Protein AF-K0NAF5-F1 (afdb_monomer)

Secondary structure (DSSP, 8-state):
--SSEEE-GGG---SSHHHHHHHHHHHHHHHHHHHHTT---EE--TTS-TT-TT-EEETTEEHHHHHHTS-HHHHHHHHHHHHTEESSSS-TT-HHHHHHHHTEEEEESS-TTSB-HHHHHHHHTTPEEE---SSGGG-SSEEEEEEEEE-TTS-EEEEEEEEEEESSHHHHHHHHHHHHHHHHHHHHHHHHHHHHHHHH-TT-PPPHHHHHHHHHS---HHHHHHHHHHHHHHHHHHTT-SSHHHHHHHH---PPPPPTTSTT-

Sequence (265 aa):
MHEFLILNEESLPFKTKIDANNHLIHFFQVVKVAFQARVSPIRVSEQFDSHWYNILLSDNYFLREWIKNQDRDYSMRIKSLISSTDIPQIPIDDINCVDHFKLSEFCLASDNTVKTPSLGAAFMLDAVAVSFLSSDLWDLSGIALLWDTIDENGEIEKKKCVAKNAARVEHWKRHFEQLQEQRKESSRKGTLLWDKRNIEFSNLIFCNDCKKNFTNLSINRANYNQLWNNLKLLNDNISECNSDKKLKKLTQLNFTDESSRVKEK

Structure (mmCIF, N/CA/C/O backbone):
data_AF-K0NAF5-F1
#
_entry.id   AF-K0NAF5-F1
#
loop_
_atom_site.group_PDB
_atom_site.id
_atom_site.type_symbol
_atom_site.label_atom_id
_atom_site.label_alt_id
_atom_site.label_comp_id
_atom_site.label_asym_id
_atom_site.label_entity_id
_atom_site.label_seq_id
_atom_site.pdbx_PDB_ins_code
_atom_site.Cartn_x
_atom_site.Cartn_y
_atom_site.Cartn_z
_atom_site.occupancy
_atom_site.B_iso_or_equiv
_atom_site.auth_seq_id
_atom_site.auth_comp_id
_atom_site.auth_asym_id
_atom_site.auth_atom_id
_atom_site.pdbx_PDB_model_num
ATOM 1 N N . MET A 1 1 ? -7.435 -4.267 6.060 1.00 65.81 1 MET A N 1
ATOM 2 C CA . MET A 1 1 ? -6.771 -3.693 4.882 1.00 65.81 1 MET A CA 1
ATOM 3 C C . MET A 1 1 ? -7.177 -2.244 4.759 1.00 65.81 1 MET A C 1
ATOM 5 O O . MET A 1 1 ? -8.372 -1.962 4.780 1.00 65.81 1 MET A O 1
ATOM 9 N N . HIS A 1 2 ? -6.204 -1.335 4.710 1.00 78.06 2 HIS A N 1
ATOM 10 C CA . HIS A 1 2 ? -6.493 0.084 4.510 1.00 78.06 2 HIS A CA 1
ATOM 11 C C . HIS A 1 2 ? -7.026 0.367 3.098 1.00 78.06 2 HIS A C 1
ATOM 13 O O . HIS A 1 2 ? -6.719 -0.343 2.142 1.00 78.06 2 HIS A O 1
ATOM 19 N N . GLU A 1 3 ? -7.835 1.420 2.973 1.00 87.25 3 GLU A N 1
ATOM 20 C CA . GLU A 1 3 ? -8.501 1.822 1.724 1.00 87.25 3 GLU A CA 1
ATOM 21 C C . GLU A 1 3 ? -7.657 2.797 0.888 1.00 87.25 3 GLU A C 1
ATOM 23 O O . GLU A 1 3 ? -8.186 3.637 0.167 1.00 87.25 3 GLU A O 1
ATOM 28 N N . PHE A 1 4 ? -6.337 2.645 0.951 1.00 92.88 4 PHE A N 1
ATOM 29 C CA . PHE A 1 4 ? -5.360 3.326 0.108 1.00 92.88 4 PHE A CA 1
ATOM 30 C C . PHE A 1 4 ? -4.369 2.308 -0.464 1.00 92.88 4 PHE A C 1
ATOM 32 O O . PHE A 1 4 ? -4.279 1.167 -0.003 1.00 92.88 4 PHE A O 1
ATOM 39 N N . LEU A 1 5 ? -3.620 2.727 -1.478 1.00 95.69 5 LEU A N 1
ATOM 40 C CA . LEU A 1 5 ? -2.535 1.945 -2.063 1.00 95.69 5 LEU A CA 1
ATOM 41 C C . LEU A 1 5 ? -1.190 2.490 -1.600 1.00 95.69 5 LEU A C 1
ATOM 43 O O . LEU A 1 5 ? -1.072 3.679 -1.319 1.00 95.69 5 LEU A O 1
ATOM 47 N N . ILE A 1 6 ? -0.171 1.640 -1.591 1.00 96.69 6 ILE A N 1
ATOM 48 C CA . ILE A 1 6 ? 1.217 2.052 -1.383 1.00 96.69 6 ILE A CA 1
ATOM 49 C C . ILE A 1 6 ? 1.972 1.905 -2.703 1.00 96.69 6 ILE A C 1
ATOM 51 O O . ILE A 1 6 ? 1.936 0.835 -3.305 1.00 96.69 6 ILE A O 1
ATOM 55 N N . LEU A 1 7 ? 2.648 2.944 -3.188 1.00 96.31 7 LEU A N 1
ATOM 56 C CA . LEU A 1 7 ? 3.517 2.779 -4.354 1.00 96.31 7 LEU A CA 1
ATOM 57 C C . LEU A 1 7 ? 4.756 1.980 -3.956 1.00 96.31 7 LEU A C 1
ATOM 59 O O . LEU A 1 7 ? 5.449 2.374 -3.026 1.00 96.31 7 LEU A O 1
ATOM 63 N N . ASN A 1 8 ? 5.051 0.889 -4.664 1.00 97.06 8 ASN A N 1
ATOM 64 C CA . ASN A 1 8 ? 6.341 0.217 -4.550 1.00 97.06 8 ASN A CA 1
ATOM 65 C C . ASN A 1 8 ? 7.374 0.958 -5.406 1.00 97.06 8 ASN A C 1
ATOM 67 O O . ASN A 1 8 ? 7.539 0.661 -6.591 1.00 97.06 8 ASN A O 1
ATOM 71 N N . GLU A 1 9 ? 8.048 1.940 -4.819 1.00 94.50 9 GLU A N 1
ATOM 72 C CA . GLU A 1 9 ? 9.028 2.785 -5.514 1.00 94.50 9 GLU A CA 1
ATOM 73 C C . GLU A 1 9 ? 10.232 1.973 -6.003 1.00 94.50 9 GLU A C 1
ATOM 75 O O . GLU A 1 9 ? 10.770 2.233 -7.078 1.00 94.50 9 GLU A O 1
ATOM 80 N N . GLU A 1 10 ? 10.570 0.909 -5.273 1.00 95.19 10 GLU A N 1
ATOM 81 C CA . GLU A 1 10 ? 11.671 -0.006 -5.584 1.00 95.19 10 GLU A CA 1
ATOM 82 C C . GLU A 1 10 ? 11.387 -0.902 -6.799 1.00 95.19 10 GLU A C 1
ATOM 84 O O . GLU A 1 10 ? 12.274 -1.598 -7.290 1.00 95.19 10 GLU A O 1
ATOM 89 N N . SER A 1 11 ? 10.163 -0.857 -7.339 1.00 96.75 11 SER A N 1
ATOM 90 C CA . SER A 1 11 ? 9.835 -1.505 -8.610 1.00 96.75 11 SER A CA 1
ATOM 91 C C . SER A 1 11 ? 10.270 -0.719 -9.848 1.00 96.75 11 SER A C 1
ATOM 93 O O . SER A 1 11 ? 9.955 -1.114 -10.969 1.00 96.75 11 SER A O 1
ATOM 95 N N . LEU A 1 12 ? 11.019 0.366 -9.685 1.00 95.31 12 LEU A N 1
ATOM 96 C CA . LEU A 1 12 ? 11.693 1.091 -10.760 1.00 95.31 12 LEU A CA 1
ATOM 97 C C . LEU A 1 12 ? 13.214 1.088 -10.545 1.00 95.31 12 LEU A C 1
ATOM 99 O O . LEU A 1 12 ? 13.672 0.938 -9.415 1.00 95.31 12 LEU A O 1
ATOM 103 N N . PRO A 1 13 ? 14.011 1.297 -11.608 1.00 96.12 13 PRO A N 1
ATOM 104 C CA . PRO A 1 13 ? 13.610 1.547 -12.998 1.00 96.12 13 PRO A CA 1
ATOM 105 C C . PRO A 1 13 ? 13.385 0.266 -13.827 1.00 96.12 13 PRO A C 1
ATOM 107 O O . PRO A 1 13 ? 13.791 -0.833 -13.462 1.00 96.12 13 PRO A O 1
ATOM 110 N N . PHE A 1 14 ? 12.762 0.422 -14.997 1.00 97.31 14 PHE A N 1
ATOM 111 C CA . PHE A 1 14 ? 12.775 -0.550 -16.092 1.00 97.31 14 PHE A CA 1
ATOM 112 C C . PHE A 1 14 ? 14.166 -0.646 -16.730 1.00 97.31 14 PHE A C 1
ATOM 114 O O . PHE A 1 14 ? 14.902 0.339 -16.817 1.00 97.31 14 PHE A O 1
ATOM 121 N N . LYS A 1 15 ? 14.489 -1.829 -17.269 1.00 96.00 15 LYS A N 1
ATOM 122 C CA . LYS A 1 15 ? 15.758 -2.076 -17.975 1.00 96.00 15 LYS A 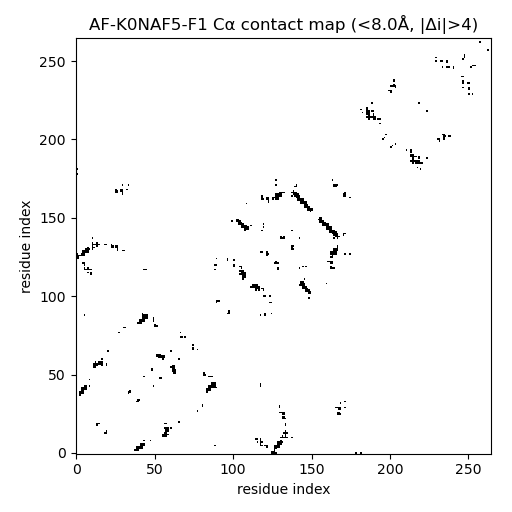CA 1
ATOM 123 C C . LYS A 1 15 ? 15.909 -1.202 -19.218 1.00 96.00 15 LYS A C 1
ATOM 125 O O . LYS A 1 15 ? 16.994 -0.693 -19.481 1.00 96.00 15 LYS A O 1
ATOM 130 N N . THR A 1 16 ? 14.832 -1.027 -19.984 1.00 96.75 16 THR A N 1
ATOM 131 C CA . THR A 1 16 ? 14.851 -0.244 -21.223 1.00 96.75 16 THR A CA 1
ATOM 132 C C . THR A 1 16 ? 13.623 0.650 -21.363 1.00 96.75 16 THR A C 1
ATOM 134 O O . THR A 1 16 ? 12.567 0.410 -20.774 1.00 96.75 16 THR A O 1
ATOM 137 N N . LYS A 1 17 ? 13.735 1.664 -22.228 1.00 96.50 17 LYS A N 1
ATOM 138 C CA . LYS A 1 17 ? 12.609 2.518 -22.631 1.00 96.50 17 LYS A CA 1
ATOM 139 C C . LYS A 1 17 ? 11.484 1.723 -23.301 1.00 96.50 17 LYS A C 1
ATOM 141 O O . LYS A 1 17 ? 10.316 2.082 -23.168 1.00 96.50 17 LYS A O 1
ATOM 146 N N . ILE A 1 18 ? 11.827 0.663 -24.036 1.00 96.19 18 ILE A N 1
ATOM 147 C CA . ILE A 1 18 ? 10.851 -0.211 -24.698 1.00 96.19 18 ILE A CA 1
ATOM 148 C C . ILE A 1 18 ? 10.034 -0.956 -23.639 1.00 96.19 18 ILE A C 1
ATOM 150 O O . ILE A 1 18 ? 8.806 -0.926 -23.698 1.00 96.19 18 ILE A O 1
ATOM 154 N N . ASP A 1 19 ? 10.697 -1.521 -22.628 1.00 96.12 19 ASP A N 1
ATOM 155 C CA . ASP A 1 19 ? 10.024 -2.207 -21.519 1.00 96.12 19 ASP A CA 1
ATOM 156 C C . ASP A 1 19 ? 9.110 -1.247 -20.752 1.00 96.12 19 ASP A C 1
ATOM 158 O O . ASP A 1 19 ? 7.944 -1.560 -20.514 1.00 96.12 19 ASP A O 1
ATOM 162 N N . ALA A 1 20 ? 9.594 -0.037 -20.449 1.00 96.44 20 ALA A N 1
ATOM 163 C CA . ALA A 1 20 ? 8.785 0.994 -19.804 1.00 96.44 20 ALA A CA 1
ATOM 164 C C . ALA A 1 20 ? 7.503 1.297 -20.602 1.00 96.44 20 ALA A C 1
ATOM 166 O O . ALA A 1 20 ? 6.406 1.294 -20.041 1.00 96.44 20 ALA A O 1
ATOM 167 N N . ASN A 1 21 ? 7.620 1.502 -21.920 1.00 95.19 21 ASN A N 1
ATOM 168 C CA . ASN A 1 21 ? 6.471 1.757 -22.793 1.00 95.19 21 ASN A CA 1
ATOM 169 C C . ASN A 1 21 ? 5.463 0.602 -22.802 1.00 95.19 21 ASN A C 1
ATOM 171 O O . ASN A 1 21 ? 4.258 0.852 -22.776 1.00 95.19 21 ASN A O 1
ATOM 175 N N . ASN A 1 22 ? 5.948 -0.640 -22.822 1.00 95.00 22 ASN A N 1
ATOM 176 C CA . ASN A 1 22 ? 5.102 -1.829 -22.887 1.00 95.00 22 ASN A CA 1
ATOM 177 C C . ASN A 1 22 ? 4.377 -2.112 -21.566 1.00 95.00 22 ASN A C 1
ATOM 179 O O . ASN A 1 22 ? 3.271 -2.650 -21.578 1.00 95.00 22 ASN A O 1
ATOM 183 N N . HIS A 1 23 ? 4.975 -1.748 -20.428 1.00 96.25 23 HIS A N 1
ATOM 184 C CA . HIS A 1 23 ? 4.513 -2.215 -19.122 1.00 96.25 23 HIS A CA 1
ATOM 185 C C . HIS A 1 23 ? 3.873 -1.144 -18.231 1.00 96.25 23 HIS A C 1
ATOM 187 O O . HIS A 1 23 ? 3.056 -1.492 -17.375 1.00 96.25 23 HIS A O 1
ATOM 193 N N . LEU A 1 24 ? 4.141 0.151 -18.445 1.00 94.75 24 LEU A N 1
ATOM 194 C CA . LEU A 1 24 ? 3.520 1.236 -17.663 1.00 94.75 24 LEU A CA 1
ATOM 195 C C . LEU A 1 24 ? 1.992 1.228 -17.710 1.00 94.75 24 LEU A C 1
ATOM 197 O O . LEU A 1 24 ? 1.329 1.593 -16.738 1.00 94.75 24 LEU A O 1
ATOM 201 N N . ILE A 1 25 ? 1.419 0.783 -18.828 1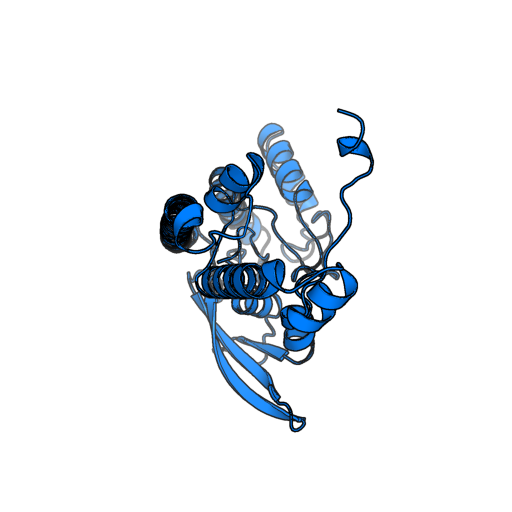.00 93.44 25 ILE A N 1
ATOM 202 C CA . ILE A 1 25 ? -0.030 0.674 -18.995 1.00 93.44 25 ILE A CA 1
ATOM 203 C C . ILE A 1 25 ? -0.670 -0.218 -17.922 1.00 93.44 25 ILE A C 1
ATOM 205 O O . ILE A 1 25 ? -1.755 0.099 -17.438 1.00 93.44 25 ILE A O 1
ATOM 209 N N . HIS A 1 26 ? 0.009 -1.287 -17.494 1.00 96.12 26 HIS A N 1
ATOM 210 C CA . HIS A 1 26 ? -0.511 -2.205 -16.480 1.00 96.12 26 HIS A CA 1
ATOM 211 C C . HIS A 1 26 ? -0.610 -1.541 -15.110 1.00 96.12 26 HIS A C 1
ATOM 213 O O . HIS A 1 26 ? -1.632 -1.678 -14.437 1.00 96.12 26 HIS A O 1
ATOM 219 N N . PHE A 1 27 ? 0.398 -0.747 -14.744 1.00 96.31 27 PHE A N 1
ATOM 220 C CA . PHE A 1 27 ? 0.389 0.027 -13.509 1.00 96.31 27 PHE A CA 1
ATOM 221 C C . PHE A 1 27 ? -0.836 0.956 -13.447 1.00 96.31 27 PHE A C 1
ATOM 223 O O . PHE A 1 27 ? -1.645 0.888 -12.519 1.00 96.31 27 PHE A O 1
ATOM 230 N N . PHE A 1 28 ? -1.042 1.775 -14.485 1.00 94.75 28 PHE A N 1
ATOM 231 C CA . PHE A 1 28 ? -2.173 2.707 -14.517 1.00 94.75 28 PHE A CA 1
ATOM 232 C C . PHE A 1 28 ? -3.530 2.001 -14.610 1.00 94.75 28 PHE A C 1
ATOM 234 O O . PHE A 1 28 ? -4.522 2.514 -14.090 1.00 94.75 28 PHE A O 1
ATOM 241 N N . GLN A 1 29 ? -3.598 0.816 -15.223 1.00 95.31 29 GLN A N 1
ATOM 242 C CA . GLN A 1 29 ? -4.805 -0.013 -15.209 1.00 95.31 29 GLN A CA 1
ATOM 243 C C . GLN A 1 29 ? -5.149 -0.497 -13.796 1.00 95.31 29 GLN A C 1
ATOM 245 O O . GLN A 1 29 ? -6.312 -0.397 -13.404 1.00 95.31 29 GLN A O 1
ATOM 250 N N . VAL A 1 30 ? -4.167 -0.968 -13.019 1.00 97.25 30 VAL A N 1
ATOM 251 C CA . VAL A 1 30 ? -4.371 -1.373 -11.616 1.00 97.25 30 VAL A CA 1
ATOM 252 C C . VAL A 1 30 ? -4.901 -0.206 -10.792 1.00 97.25 30 VAL A C 1
ATOM 254 O O . VAL A 1 30 ? -5.968 -0.318 -10.186 1.00 97.25 30 VAL A O 1
ATOM 257 N N . VAL A 1 31 ? -4.209 0.933 -10.840 1.00 95.19 31 VAL A N 1
ATOM 258 C CA . VAL A 1 31 ? -4.596 2.150 -10.113 1.00 95.19 31 VAL A CA 1
ATOM 259 C C . VAL A 1 31 ? -6.009 2.591 -10.487 1.00 95.19 31 VAL A C 1
ATOM 261 O O . VAL A 1 31 ? -6.835 2.851 -9.614 1.00 95.19 31 VAL A O 1
ATOM 264 N N . LYS A 1 32 ? -6.323 2.626 -11.787 1.00 93.69 32 LYS A N 1
ATOM 265 C CA . LYS A 1 32 ? -7.652 3.004 -12.276 1.00 93.69 32 LYS A CA 1
ATOM 266 C C . LYS A 1 32 ? -8.745 2.116 -11.681 1.00 93.69 32 LYS A C 1
ATOM 268 O O . LYS A 1 32 ? -9.765 2.636 -11.234 1.00 93.69 32 LYS A O 1
ATOM 273 N N . VAL A 1 33 ? -8.555 0.795 -11.690 1.00 95.12 33 VAL A N 1
ATOM 274 C CA . VAL A 1 33 ? -9.554 -0.149 -11.162 1.00 95.12 33 VAL A CA 1
ATOM 275 C C . VAL A 1 33 ? -9.680 -0.020 -9.640 1.00 95.12 33 VAL A C 1
ATOM 277 O O . VAL A 1 33 ? -10.796 -0.065 -9.124 1.00 95.12 33 VAL A O 1
ATOM 280 N N . ALA A 1 34 ? -8.579 0.202 -8.921 1.00 94.56 34 ALA A N 1
ATOM 281 C CA . ALA A 1 34 ? -8.610 0.444 -7.479 1.00 94.56 34 ALA A CA 1
ATOM 282 C C . ALA A 1 34 ? -9.379 1.725 -7.116 1.00 94.56 34 ALA A C 1
ATOM 284 O O . ALA A 1 34 ? -10.243 1.716 -6.239 1.00 94.56 34 ALA A O 1
ATOM 285 N N . PHE A 1 35 ? -9.166 2.805 -7.865 1.00 92.12 35 PHE A N 1
ATOM 286 C CA . PHE A 1 35 ? -9.862 4.072 -7.644 1.00 92.12 35 PHE A CA 1
ATOM 287 C C . PHE A 1 35 ? -11.356 3.973 -7.957 1.00 92.12 35 PHE A C 1
ATOM 289 O O . PHE A 1 35 ? -12.186 4.475 -7.200 1.00 92.12 35 PHE A O 1
ATOM 296 N N . GLN A 1 36 ? -11.726 3.264 -9.028 1.00 91.75 36 GLN A N 1
ATOM 297 C CA . GLN A 1 36 ? -13.130 2.943 -9.322 1.00 91.75 36 GLN A CA 1
ATOM 298 C C . GLN A 1 36 ? -13.790 2.148 -8.185 1.00 91.75 36 GLN A C 1
ATOM 300 O O . GLN A 1 36 ? -14.986 2.291 -7.936 1.00 91.75 36 GLN A O 1
ATOM 305 N N . ALA A 1 37 ? -13.000 1.356 -7.461 1.00 90.12 37 ALA A N 1
ATOM 306 C CA . ALA A 1 37 ? -13.407 0.611 -6.278 1.00 90.12 37 ALA A CA 1
ATOM 307 C C . ALA A 1 37 ? -13.349 1.421 -4.960 1.00 90.12 37 ALA A C 1
ATOM 309 O O . ALA A 1 37 ? -13.562 0.856 -3.878 1.00 90.12 37 ALA A O 1
ATOM 310 N N . ARG A 1 38 ? -13.114 2.740 -5.052 1.00 90.19 38 ARG A N 1
ATOM 311 C CA . ARG A 1 38 ? -12.959 3.678 -3.927 1.00 90.19 38 ARG A CA 1
ATOM 312 C C . ARG A 1 38 ? -11.809 3.302 -2.992 1.00 90.19 38 ARG A C 1
ATOM 314 O O . ARG A 1 38 ? -11.963 3.355 -1.778 1.00 90.19 38 ARG A O 1
ATOM 321 N N . VAL A 1 39 ? -10.694 2.856 -3.562 1.00 91.56 39 VAL A N 1
ATOM 322 C CA . VAL A 1 39 ? -9.435 2.644 -2.842 1.00 91.56 39 VAL A CA 1
ATOM 323 C C . VAL A 1 39 ? -8.442 3.668 -3.361 1.00 91.56 39 VAL A C 1
ATOM 325 O O . VAL A 1 39 ? -7.959 3.567 -4.485 1.00 91.56 39 VAL A O 1
ATOM 328 N N . SER A 1 40 ? -8.233 4.701 -2.559 1.00 89.50 40 SER A N 1
ATOM 329 C CA . SER A 1 40 ? -7.476 5.911 -2.871 1.00 89.50 40 SER A CA 1
ATOM 330 C C . SER A 1 40 ? -7.178 6.629 -1.554 1.00 89.50 40 SER A C 1
ATOM 332 O O . SER A 1 40 ? -8.023 6.568 -0.658 1.00 89.50 40 SER A O 1
ATOM 334 N N . PRO A 1 41 ? -6.074 7.374 -1.428 1.00 92.25 41 PRO A N 1
ATOM 335 C CA . PRO A 1 41 ? -5.098 7.735 -2.465 1.00 92.25 41 PRO A CA 1
ATOM 336 C C . PRO A 1 41 ? -4.044 6.646 -2.731 1.00 92.25 41 PRO A C 1
ATOM 338 O O . PRO A 1 41 ? -4.112 5.550 -2.171 1.00 92.25 41 PRO A O 1
ATOM 341 N N . ILE A 1 42 ? -3.077 6.935 -3.608 1.00 93.88 42 ILE A N 1
ATOM 342 C CA . ILE A 1 42 ? -1.784 6.228 -3.614 1.00 93.88 42 ILE A CA 1
ATOM 343 C C . IL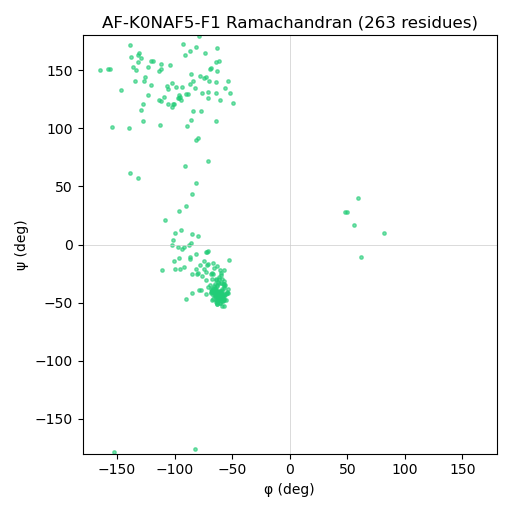E A 1 42 ? -0.863 6.980 -2.663 1.00 93.88 42 ILE A C 1
ATOM 345 O O . ILE A 1 42 ? -0.740 8.194 -2.787 1.00 93.88 42 ILE A O 1
ATOM 349 N N . ARG A 1 43 ? -0.210 6.287 -1.735 1.00 94.31 43 ARG A N 1
ATOM 350 C CA . ARG A 1 43 ? 0.763 6.895 -0.828 1.00 94.31 43 ARG A CA 1
ATOM 351 C C . ARG A 1 43 ? 2.191 6.592 -1.270 1.00 94.31 43 ARG A C 1
ATOM 353 O O . ARG A 1 43 ? 2.480 5.464 -1.676 1.00 94.31 43 ARG A O 1
ATOM 360 N N . VAL A 1 44 ? 3.062 7.591 -1.171 1.00 93.75 44 VAL A N 1
ATOM 361 C CA . VAL A 1 44 ? 4.488 7.523 -1.540 1.00 93.75 44 VAL A CA 1
ATOM 362 C C . VAL A 1 44 ? 5.363 8.034 -0.396 1.00 93.75 44 VAL A C 1
ATOM 364 O O . VAL A 1 44 ? 4.885 8.719 0.512 1.00 93.75 44 VAL A O 1
ATOM 367 N N . SER A 1 45 ? 6.637 7.668 -0.410 1.00 91.25 45 SER A N 1
ATOM 368 C CA . SER A 1 45 ? 7.647 8.111 0.540 1.00 91.25 45 SER A CA 1
ATOM 369 C C . SER A 1 45 ? 7.875 9.623 0.441 1.00 91.25 45 SER A C 1
ATOM 371 O O . SER A 1 45 ? 7.623 10.259 -0.581 1.00 91.25 45 SER A O 1
ATOM 373 N N . GLU A 1 46 ? 8.378 10.224 1.518 1.00 87.19 46 GLU A N 1
ATOM 374 C CA . GLU A 1 46 ? 8.682 11.665 1.569 1.00 87.19 46 GLU A CA 1
ATOM 375 C C . GLU A 1 46 ? 9.813 12.065 0.614 1.00 87.19 46 GLU A C 1
ATOM 377 O O . GLU A 1 46 ? 9.952 13.235 0.265 1.00 87.19 46 GLU A O 1
ATOM 382 N N . GLN A 1 47 ? 10.628 11.091 0.208 1.00 82.56 47 GLN A N 1
ATOM 383 C CA . GLN A 1 47 ? 11.759 11.278 -0.696 1.00 82.56 47 GLN A CA 1
ATOM 384 C C . GLN A 1 47 ? 11.335 11.185 -2.166 1.00 82.56 47 GLN A C 1
ATOM 386 O O . GLN A 1 47 ? 12.107 11.543 -3.058 1.00 82.56 47 GLN A O 1
ATOM 391 N N . PHE A 1 48 ? 10.118 10.707 -2.425 1.00 80.88 48 PHE A N 1
ATOM 392 C CA . PHE A 1 48 ? 9.595 10.535 -3.765 1.00 80.88 48 PHE A CA 1
ATOM 393 C C . PHE A 1 48 ? 9.126 11.865 -4.359 1.00 80.88 48 PHE A C 1
ATOM 395 O O . PHE A 1 48 ? 8.573 12.722 -3.667 1.00 80.88 48 PHE A O 1
ATOM 402 N N . ASP A 1 49 ? 9.302 12.039 -5.672 1.00 78.44 49 ASP A N 1
ATOM 403 C CA . ASP A 1 49 ? 8.746 13.197 -6.373 1.00 78.44 49 ASP A CA 1
ATOM 404 C C . ASP A 1 49 ? 7.216 13.144 -6.298 1.00 78.44 49 ASP A C 1
ATOM 406 O O . ASP A 1 49 ? 6.571 12.365 -7.003 1.00 78.44 49 ASP A O 1
ATOM 410 N N . SER A 1 50 ? 6.631 14.007 -5.465 1.00 67.88 50 SER A N 1
ATOM 411 C CA . SER A 1 50 ? 5.186 14.093 -5.236 1.00 67.88 50 SER A CA 1
ATOM 412 C C . SER A 1 50 ? 4.377 14.342 -6.510 1.00 67.88 50 SER A C 1
ATOM 414 O O . SER A 1 50 ? 3.199 13.997 -6.570 1.00 67.88 50 SER A O 1
ATOM 416 N N . HIS A 1 51 ? 5.007 14.881 -7.559 1.00 75.44 51 HIS A N 1
ATOM 417 C CA . HIS A 1 51 ? 4.373 15.144 -8.851 1.00 75.44 51 HIS A CA 1
ATOM 418 C C . HIS A 1 51 ? 4.720 14.102 -9.916 1.00 75.44 51 HIS A C 1
ATOM 420 O O . HIS A 1 51 ? 4.253 14.218 -11.050 1.00 75.44 51 HIS A O 1
ATOM 426 N N . TRP A 1 52 ? 5.542 13.107 -9.576 1.00 87.69 52 TRP A N 1
ATOM 427 C CA . TRP A 1 52 ? 5.923 11.950 -10.386 1.00 87.69 52 TRP A CA 1
ATOM 428 C C . TRP A 1 52 ? 6.659 12.260 -11.703 1.00 87.69 52 TRP A C 1
ATOM 430 O O . TRP A 1 52 ? 7.183 11.360 -12.359 1.00 87.69 52 TRP A O 1
ATOM 440 N N . TYR A 1 53 ? 6.722 13.518 -12.137 1.00 85.88 53 TYR A N 1
ATOM 441 C CA . TYR A 1 53 ? 7.233 13.905 -13.451 1.00 85.88 53 TYR A CA 1
ATOM 442 C C . TYR A 1 53 ? 8.717 13.592 -13.637 1.00 85.88 53 TYR A C 1
ATOM 444 O O . TYR A 1 53 ? 9.142 13.344 -14.772 1.00 85.88 53 TYR A O 1
ATOM 452 N N . ASN A 1 54 ? 9.491 13.601 -12.552 1.00 89.31 54 ASN A N 1
ATOM 453 C CA . ASN A 1 54 ? 10.921 13.319 -12.564 1.00 89.31 54 ASN A CA 1
ATOM 454 C C . ASN A 1 54 ? 11.261 11.889 -12.143 1.00 89.31 54 ASN A C 1
ATOM 456 O O . ASN A 1 54 ? 12.441 11.573 -12.010 1.00 89.31 54 ASN A O 1
ATOM 460 N N . ILE A 1 55 ? 10.263 11.012 -12.014 1.00 91.81 55 ILE A N 1
ATOM 461 C CA . ILE A 1 55 ? 10.507 9.580 -11.856 1.00 91.81 55 ILE A CA 1
ATOM 462 C C . ILE A 1 55 ? 11.252 9.068 -13.087 1.00 91.81 55 ILE A C 1
ATOM 464 O O . ILE A 1 55 ? 10.784 9.215 -14.224 1.00 91.81 55 ILE A O 1
ATOM 468 N N . LEU A 1 56 ? 12.404 8.450 -12.838 1.00 94.31 56 LEU A N 1
ATOM 469 C CA . LEU A 1 56 ? 13.191 7.769 -13.851 1.00 94.31 56 LEU A CA 1
ATOM 470 C C . LEU A 1 56 ? 12.547 6.411 -14.157 1.00 94.31 56 LEU A C 1
ATOM 472 O O . LEU A 1 56 ? 12.472 5.532 -13.303 1.00 94.31 56 LEU A O 1
ATOM 476 N N . LEU A 1 57 ? 12.064 6.252 -15.385 1.00 96.06 57 LEU A N 1
ATOM 477 C CA . LEU A 1 57 ? 11.460 5.015 -15.869 1.00 96.06 57 LEU A CA 1
ATOM 478 C C . LEU A 1 57 ? 12.510 4.045 -16.391 1.00 96.06 57 LEU A C 1
ATOM 480 O O . LEU A 1 57 ? 12.403 2.858 -16.148 1.00 96.06 57 LEU A O 1
ATOM 484 N N . SER A 1 58 ? 13.508 4.529 -17.116 1.00 96.44 58 SER A N 1
ATOM 485 C CA . SER A 1 58 ? 14.681 3.765 -17.549 1.00 96.44 58 SER A CA 1
ATOM 486 C C . SER A 1 58 ? 15.841 4.737 -17.729 1.00 96.44 58 SER A C 1
ATOM 488 O O . SER A 1 58 ? 15.656 5.938 -17.524 1.00 96.44 58 SER A O 1
ATOM 490 N N . ASP A 1 59 ? 17.010 4.260 -18.158 1.00 94.75 59 ASP A N 1
ATOM 491 C CA . ASP A 1 59 ? 18.158 5.141 -18.395 1.00 94.75 59 ASP A CA 1
ATOM 492 C C . ASP A 1 59 ? 17.779 6.363 -19.256 1.00 94.75 59 ASP A C 1
ATOM 494 O O . ASP A 1 59 ? 17.225 6.222 -20.351 1.00 94.75 59 ASP A O 1
ATOM 498 N N . ASN A 1 60 ? 18.010 7.556 -18.697 1.00 93.62 60 ASN A N 1
ATOM 499 C CA . ASN A 1 60 ? 17.664 8.866 -19.257 1.00 93.62 60 ASN A CA 1
ATOM 500 C C . ASN A 1 60 ? 16.224 9.015 -19.794 1.00 93.62 60 ASN A C 1
ATOM 502 O O . ASN A 1 60 ? 15.984 9.825 -20.689 1.00 93.62 60 ASN A O 1
ATOM 506 N N . TYR A 1 61 ? 15.259 8.260 -19.260 1.00 96.12 61 TYR A N 1
ATOM 507 C CA . TYR A 1 61 ? 13.862 8.309 -19.690 1.00 96.12 61 TYR A CA 1
ATOM 508 C C . TYR A 1 61 ? 12.922 8.520 -18.509 1.00 96.12 61 TYR A C 1
ATOM 510 O O . TYR A 1 61 ? 12.875 7.706 -17.589 1.00 96.12 61 TYR A O 1
ATOM 518 N N . PHE A 1 62 ? 12.148 9.599 -18.541 1.00 95.38 62 PHE A N 1
ATOM 519 C CA . PHE A 1 62 ? 11.334 10.049 -17.412 1.00 95.38 62 PHE A CA 1
ATOM 520 C C . PHE A 1 62 ? 9.834 9.913 -17.669 1.00 95.38 62 PHE A C 1
ATOM 522 O O . PHE A 1 62 ? 9.364 10.008 -18.808 1.00 95.38 62 PHE A O 1
ATOM 529 N N . LEU A 1 63 ? 9.042 9.804 -16.596 1.00 94.25 63 LEU A N 1
ATOM 530 C CA . LEU A 1 63 ? 7.584 9.694 -16.706 1.00 94.25 63 LEU A CA 1
ATOM 531 C C . LEU A 1 63 ? 6.956 10.873 -17.462 1.00 94.25 63 LEU A C 1
ATOM 533 O O . LEU A 1 63 ? 6.054 10.671 -18.276 1.00 94.25 63 LEU A O 1
ATOM 537 N N . ARG A 1 64 ? 7.464 12.101 -17.280 1.00 93.56 64 ARG A N 1
ATOM 538 C CA . ARG A 1 64 ? 6.999 13.276 -18.042 1.00 93.56 64 ARG A CA 1
ATOM 539 C C . ARG A 1 64 ? 7.105 13.097 -19.559 1.00 93.56 64 ARG A C 1
ATOM 541 O O . ARG A 1 64 ? 6.271 13.622 -20.291 1.00 93.56 64 ARG A O 1
ATOM 548 N N . GLU A 1 65 ? 8.125 12.390 -20.037 1.00 95.06 65 GLU A N 1
ATOM 549 C CA . GLU A 1 65 ? 8.341 12.149 -21.466 1.00 95.06 65 GLU A CA 1
ATOM 550 C C . GLU A 1 65 ? 7.398 11.068 -21.976 1.00 95.06 65 GLU A C 1
ATOM 552 O O . GLU A 1 65 ? 6.839 11.200 -23.062 1.00 95.06 65 GLU A O 1
ATOM 557 N N . TRP A 1 66 ? 7.166 10.032 -21.169 1.00 95.00 66 TRP A N 1
ATOM 558 C CA . TRP A 1 66 ? 6.172 9.011 -21.470 1.00 95.00 66 TRP A CA 1
ATOM 559 C C . TRP A 1 66 ? 4.758 9.593 -21.564 1.00 95.00 66 TRP A C 1
ATOM 561 O O . TRP A 1 66 ? 4.072 9.339 -22.553 1.00 95.00 66 TRP A O 1
ATOM 571 N N . ILE A 1 67 ? 4.353 10.438 -20.606 1.00 92.94 67 ILE A N 1
ATOM 572 C CA . ILE A 1 67 ? 3.039 11.105 -20.601 1.00 92.94 67 ILE A CA 1
ATOM 573 C C . ILE A 1 67 ? 2.865 11.981 -21.848 1.00 92.94 67 ILE A C 1
ATOM 575 O O . ILE A 1 67 ? 1.803 11.961 -22.459 1.00 92.94 67 ILE A O 1
ATOM 579 N N . LYS A 1 68 ? 3.898 12.730 -22.261 1.00 92.56 68 LYS A N 1
ATOM 580 C CA . LYS A 1 68 ? 3.840 13.588 -23.462 1.00 92.56 68 LYS A CA 1
ATOM 581 C C . LYS A 1 68 ? 3.550 12.820 -24.755 1.00 92.56 68 LYS A C 1
ATOM 583 O O . LYS A 1 68 ? 3.011 13.415 -25.681 1.00 92.56 68 LYS A O 1
ATOM 588 N N . ASN A 1 69 ? 3.907 11.539 -24.812 1.00 92.31 69 ASN A N 1
ATOM 589 C CA . ASN A 1 69 ? 3.688 10.691 -25.984 1.00 92.31 69 ASN A CA 1
ATOM 590 C C . ASN A 1 69 ? 2.308 10.015 -25.995 1.00 92.31 69 ASN A C 1
ATOM 592 O O . ASN A 1 69 ? 2.015 9.269 -26.926 1.00 92.31 69 ASN A O 1
ATOM 596 N N . GLN A 1 70 ? 1.476 10.242 -24.976 1.00 92.75 70 GLN A N 1
ATOM 597 C CA . GLN A 1 70 ? 0.126 9.693 -24.919 1.00 92.75 70 GLN A CA 1
ATOM 598 C C . GLN A 1 70 ? -0.896 10.644 -25.546 1.00 92.75 70 GLN A C 1
ATOM 600 O O . GLN A 1 70 ? -0.657 11.847 -25.681 1.00 92.75 70 GLN A O 1
ATOM 605 N N . ASP A 1 71 ? -2.082 10.127 -25.870 1.00 93.88 71 ASP A N 1
ATOM 606 C CA . ASP A 1 71 ? -3.195 10.979 -26.275 1.00 93.88 71 ASP A CA 1
ATOM 607 C C . ASP A 1 71 ? -3.603 11.949 -25.148 1.00 93.88 71 ASP A C 1
ATOM 609 O O . ASP A 1 71 ? -3.314 11.754 -23.958 1.00 93.88 71 ASP A O 1
ATOM 613 N N . ARG A 1 72 ? -4.267 13.043 -25.536 1.00 92.62 72 ARG A N 1
ATOM 614 C CA . ARG A 1 72 ? -4.611 14.139 -24.623 1.00 92.62 72 ARG A CA 1
ATOM 615 C C . ARG A 1 72 ? -5.510 13.674 -23.477 1.00 92.62 72 ARG A C 1
ATOM 617 O O . ARG A 1 72 ? -5.291 14.088 -22.337 1.00 92.62 72 ARG A O 1
ATOM 624 N N . ASP A 1 73 ? -6.494 12.828 -23.760 1.00 91.62 73 ASP A N 1
ATOM 625 C CA . ASP A 1 73 ? -7.484 12.396 -22.773 1.00 91.62 73 ASP A CA 1
ATOM 626 C C . ASP A 1 73 ? -6.868 11.436 -21.759 1.00 91.62 73 ASP A C 1
ATOM 628 O O . ASP A 1 73 ? -7.073 11.578 -20.549 1.00 91.62 73 ASP A O 1
ATOM 632 N N . TYR A 1 74 ? -6.056 10.493 -22.230 1.00 89.88 74 TYR A N 1
ATOM 633 C CA . TYR A 1 74 ? -5.315 9.583 -21.372 1.00 89.88 74 TYR A CA 1
ATOM 634 C C . TYR A 1 74 ? -4.291 10.325 -20.506 1.00 89.88 74 TYR A C 1
ATOM 636 O O . TYR A 1 74 ? -4.239 10.111 -19.293 1.00 89.88 74 TYR A O 1
ATOM 644 N N . SER A 1 75 ? -3.573 11.294 -21.082 1.00 91.44 75 SER A N 1
ATOM 645 C CA . SER A 1 75 ? -2.655 12.168 -20.343 1.00 91.44 75 SER A CA 1
ATOM 646 C C . SER A 1 75 ? -3.348 12.923 -19.207 1.00 91.44 75 SER A C 1
ATOM 648 O O . SER A 1 75 ? -2.814 13.001 -18.101 1.00 91.44 75 SER A O 1
ATOM 650 N N . MET A 1 76 ? -4.541 13.482 -19.450 1.00 90.81 76 MET A N 1
ATOM 651 C CA . MET A 1 76 ? -5.312 14.187 -18.415 1.00 90.81 76 MET A CA 1
ATOM 652 C C . MET A 1 76 ? -5.732 13.248 -17.281 1.00 90.81 76 MET A C 1
ATOM 654 O O . MET A 1 76 ? -5.622 13.617 -16.111 1.00 90.81 76 MET A O 1
ATOM 658 N N . ARG A 1 77 ? -6.155 12.021 -17.606 1.00 89.56 77 ARG A N 1
ATOM 659 C CA . ARG A 1 77 ? -6.515 11.013 -16.597 1.00 89.56 77 ARG A CA 1
ATOM 660 C C . ARG A 1 77 ? -5.325 10.653 -15.718 1.00 89.56 77 ARG A C 1
ATOM 662 O O . ARG A 1 77 ? -5.467 10.638 -14.503 1.00 89.56 77 ARG A O 1
ATOM 669 N N . ILE A 1 78 ? -4.154 10.430 -16.307 1.00 89.44 78 ILE A N 1
ATOM 670 C CA . ILE A 1 78 ? -2.938 10.116 -15.547 1.00 89.44 78 ILE A CA 1
ATOM 671 C C . ILE A 1 78 ? -2.535 11.266 -14.632 1.00 89.44 78 ILE A C 1
ATOM 673 O O . ILE A 1 78 ? -2.249 11.036 -13.462 1.00 89.44 78 ILE A O 1
ATOM 677 N N . LYS A 1 79 ? -2.582 12.508 -15.121 1.00 89.06 79 LYS A N 1
ATOM 678 C CA . LYS A 1 79 ? -2.308 13.685 -14.285 1.00 89.06 79 LYS A CA 1
ATOM 679 C C . LYS A 1 79 ? -3.266 13.784 -13.099 1.00 89.06 79 LYS A C 1
ATOM 681 O O . LYS A 1 79 ? -2.823 14.081 -11.996 1.00 89.06 79 LYS A O 1
ATOM 686 N N . SER A 1 80 ? -4.549 13.484 -13.311 1.00 87.88 80 SER A N 1
ATOM 687 C CA . SER A 1 80 ? -5.534 13.431 -12.227 1.00 87.88 80 SER A CA 1
ATOM 688 C C . SER A 1 80 ? -5.210 12.340 -11.199 1.00 87.88 80 SER A C 1
ATOM 690 O O . SER A 1 80 ? -5.376 12.581 -10.008 1.00 87.88 80 SER A O 1
ATOM 692 N N . LEU A 1 81 ? -4.733 11.168 -11.633 1.00 86.31 81 LEU A N 1
ATOM 693 C CA . LEU A 1 81 ? -4.310 10.091 -10.727 1.00 86.31 81 LEU A CA 1
ATOM 694 C C . LEU A 1 81 ? -3.069 10.487 -9.915 1.00 86.31 81 LEU A C 1
ATOM 696 O O . LEU A 1 81 ? -3.028 10.275 -8.707 1.00 86.31 81 LEU A O 1
ATOM 700 N N . ILE A 1 82 ? -2.083 11.109 -10.564 1.00 87.12 82 ILE A N 1
ATOM 701 C CA . ILE A 1 82 ? -0.868 11.601 -9.901 1.00 87.12 82 ILE A CA 1
ATOM 702 C C . ILE A 1 82 ? -1.224 12.665 -8.856 1.00 87.12 82 ILE A C 1
ATOM 704 O O . ILE A 1 82 ? -0.697 12.628 -7.750 1.00 87.12 82 ILE A O 1
ATOM 708 N N . SER A 1 83 ? -2.167 13.568 -9.156 1.00 85.62 83 SER A N 1
ATOM 709 C CA . SER A 1 83 ? -2.591 14.613 -8.210 1.00 85.62 83 SER A CA 1
ATOM 710 C C . SER A 1 83 ? -3.317 14.096 -6.965 1.00 85.62 83 SER A C 1
ATOM 712 O O . SER A 1 83 ? -3.446 14.829 -5.995 1.00 85.62 83 SER A O 1
ATOM 714 N N . SER A 1 84 ? -3.784 12.848 -6.980 1.00 83.25 84 SER A N 1
ATOM 715 C CA . SER A 1 84 ? -4.369 12.168 -5.815 1.00 83.25 84 SER A CA 1
ATOM 716 C C . SER A 1 84 ? -3.353 11.284 -5.085 1.00 83.25 84 SER A C 1
ATOM 718 O O . SER A 1 84 ? -3.716 10.243 -4.538 1.00 83.25 84 SER A O 1
ATOM 720 N N . THR A 1 85 ? -2.075 11.656 -5.146 1.00 89.88 85 THR A N 1
ATOM 721 C CA . THR A 1 85 ? -1.009 11.034 -4.361 1.00 89.88 85 THR A CA 1
ATOM 722 C C . THR A 1 85 ? -0.911 11.712 -3.002 1.00 89.88 85 THR A C 1
ATOM 724 O O . THR A 1 85 ? -0.933 12.937 -2.924 1.00 89.88 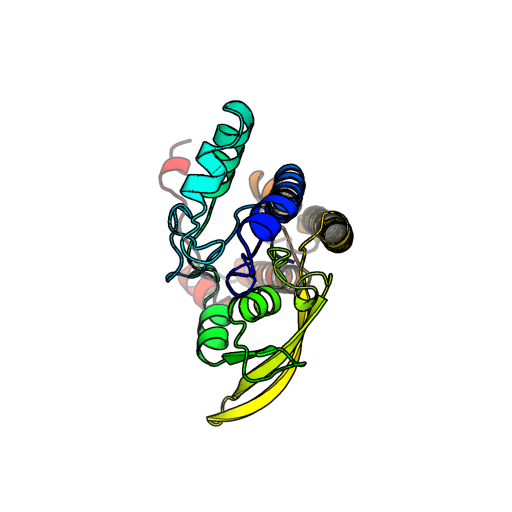85 THR A O 1
ATOM 727 N N . ASP A 1 86 ? -0.732 10.913 -1.957 1.00 91.56 86 ASP A N 1
ATOM 728 C CA . ASP A 1 86 ? -0.510 11.373 -0.591 1.00 91.56 86 ASP A CA 1
ATOM 729 C C . ASP A 1 86 ? 0.907 11.054 -0.105 1.00 91.56 86 ASP A C 1
ATOM 731 O O . ASP A 1 86 ? 1.515 10.050 -0.479 1.00 91.56 86 ASP A O 1
ATOM 735 N N . ILE A 1 87 ? 1.396 11.894 0.802 1.00 90.00 87 ILE A N 1
ATOM 736 C CA . ILE A 1 87 ? 2.683 11.761 1.491 1.00 90.00 87 ILE A CA 1
ATOM 737 C C . ILE A 1 87 ? 2.428 12.040 2.979 1.00 90.00 87 ILE A C 1
ATOM 739 O O . ILE A 1 87 ? 1.632 12.936 3.278 1.00 90.00 87 ILE A O 1
ATOM 743 N N . PRO A 1 88 ? 3.047 11.314 3.928 1.00 90.88 88 PRO A N 1
ATOM 744 C CA . PRO A 1 88 ? 3.998 10.212 3.751 1.00 90.88 88 PRO A CA 1
ATOM 745 C C . PRO A 1 88 ? 3.335 8.860 3.468 1.00 90.88 88 PRO A C 1
ATOM 747 O O . PRO A 1 88 ? 2.121 8.701 3.616 1.00 90.88 88 PRO A O 1
ATOM 750 N N . GLN A 1 89 ? 4.145 7.864 3.096 1.00 90.00 89 GLN A N 1
ATOM 751 C CA . GLN A 1 89 ? 3.703 6.502 2.785 1.00 90.00 89 GLN A CA 1
ATOM 752 C C . GLN A 1 89 ? 2.894 5.892 3.936 1.00 90.00 89 GLN A C 1
ATOM 754 O O . GLN A 1 89 ? 1.840 5.300 3.709 1.00 90.00 89 GLN A O 1
ATOM 759 N N . ILE A 1 90 ? 3.345 6.129 5.170 1.00 90.00 90 ILE A N 1
ATOM 760 C CA . ILE A 1 90 ? 2.624 5.809 6.402 1.00 90.00 90 ILE A CA 1
ATOM 761 C C . ILE A 1 90 ? 1.903 7.070 6.895 1.00 90.00 90 ILE A C 1
ATOM 763 O O . ILE A 1 90 ? 2.556 8.102 7.033 1.00 90.00 90 ILE A O 1
ATOM 767 N N . PRO A 1 91 ? 0.580 7.034 7.142 1.00 87.81 91 PRO A N 1
ATOM 768 C CA . PRO A 1 91 ? -0.144 8.162 7.725 1.00 87.81 91 PRO A CA 1
ATOM 769 C C . PRO A 1 91 ? 0.449 8.607 9.075 1.00 87.81 91 PRO A C 1
ATOM 771 O O . PRO A 1 91 ? 0.741 7.780 9.934 1.00 87.81 91 PRO A O 1
ATOM 774 N N . ILE A 1 92 ? 0.626 9.919 9.267 1.00 82.00 92 ILE A N 1
ATOM 775 C CA . ILE A 1 92 ? 1.288 10.502 10.457 1.00 82.00 92 ILE A CA 1
ATOM 776 C C . ILE A 1 92 ? 0.472 10.267 11.740 1.00 82.00 92 ILE A C 1
ATOM 778 O O . ILE A 1 92 ? 1.017 10.243 12.840 1.00 82.00 92 ILE A O 1
ATOM 782 N N . ASP A 1 93 ? -0.841 10.100 11.603 1.00 80.00 93 ASP A N 1
ATOM 783 C CA . ASP A 1 93 ? -1.770 9.815 12.691 1.00 80.00 93 ASP A CA 1
ATOM 784 C C . ASP A 1 93 ? -1.682 8.370 13.213 1.00 80.00 93 ASP A C 1
ATOM 786 O O . ASP A 1 93 ? -2.138 8.105 14.326 1.00 80.00 93 ASP A O 1
ATOM 790 N N . ASP A 1 94 ? -1.029 7.457 12.485 1.00 80.31 94 ASP A N 1
ATOM 791 C CA . ASP A 1 94 ? -0.722 6.106 12.964 1.00 80.31 94 ASP A CA 1
ATOM 792 C C . ASP A 1 94 ? 0.650 6.060 13.660 1.00 80.31 94 ASP A C 1
ATOM 794 O O . ASP A 1 94 ? 1.614 5.464 13.177 1.00 80.31 94 ASP A O 1
ATOM 798 N N . ILE A 1 95 ? 0.740 6.730 14.815 1.00 77.94 95 ILE A N 1
ATOM 799 C CA . ILE A 1 95 ? 1.987 6.900 15.586 1.00 77.94 95 ILE A CA 1
ATOM 800 C C . ILE A 1 95 ? 2.656 5.549 15.882 1.00 77.94 95 ILE A C 1
ATOM 802 O O . ILE A 1 95 ? 3.867 5.410 15.716 1.00 77.94 95 ILE A O 1
ATOM 806 N N . ASN A 1 96 ? 1.867 4.535 16.252 1.00 80.75 96 ASN A N 1
ATOM 807 C CA . ASN A 1 96 ? 2.384 3.197 16.544 1.00 80.75 96 ASN A CA 1
ATOM 808 C C . ASN A 1 96 ? 3.035 2.570 15.306 1.00 80.75 96 ASN A C 1
ATOM 810 O O . ASN A 1 96 ? 4.132 2.019 15.400 1.00 80.75 96 ASN A O 1
ATOM 814 N N . CYS A 1 97 ? 2.383 2.663 14.141 1.00 84.88 97 CYS A N 1
ATOM 815 C CA . CYS A 1 97 ? 2.957 2.164 12.898 1.00 84.88 97 CYS A CA 1
ATOM 816 C C . CYS A 1 97 ? 4.209 2.954 12.498 1.00 84.88 97 CYS A C 1
ATOM 818 O O . CYS A 1 97 ? 5.191 2.353 12.067 1.00 84.88 97 CYS A O 1
ATOM 820 N N . VAL A 1 98 ? 4.196 4.281 12.652 1.00 85.88 98 VAL A N 1
ATOM 821 C CA . VAL A 1 98 ? 5.333 5.154 12.328 1.00 85.88 98 VAL A CA 1
ATOM 822 C C . VAL A 1 98 ? 6.564 4.788 13.155 1.00 85.88 98 VAL A C 1
ATOM 824 O O . VAL A 1 98 ? 7.645 4.605 12.592 1.00 85.88 98 VAL A O 1
ATOM 827 N N . ASP A 1 99 ? 6.421 4.666 14.472 1.00 86.94 99 ASP A N 1
ATOM 828 C CA . ASP A 1 99 ? 7.552 4.377 15.355 1.00 86.94 99 ASP A CA 1
ATOM 829 C C . ASP A 1 99 ? 8.087 2.963 15.133 1.00 86.94 99 ASP A C 1
ATOM 831 O O . ASP A 1 99 ? 9.299 2.767 15.026 1.00 86.94 99 ASP A O 1
ATOM 835 N N . HIS A 1 100 ? 7.198 1.986 14.948 1.00 88.25 100 HIS A N 1
ATOM 836 C CA . HIS A 1 100 ? 7.615 0.620 14.651 1.00 88.25 100 HIS A CA 1
ATOM 837 C C . HIS A 1 100 ? 8.320 0.501 13.296 1.00 88.25 100 HIS A C 1
ATOM 839 O O . HIS A 1 100 ? 9.299 -0.233 13.155 1.00 88.25 100 HIS A O 1
ATOM 845 N N . PHE A 1 101 ? 7.856 1.251 12.296 1.00 91.69 101 PHE A N 1
ATOM 846 C CA . PHE A 1 101 ? 8.475 1.272 10.979 1.00 91.69 101 PHE A CA 1
ATOM 847 C C . PHE A 1 101 ? 9.869 1.909 11.003 1.00 91.69 101 PHE A C 1
ATOM 849 O O . PHE A 1 101 ? 10.777 1.385 10.370 1.00 91.69 101 PHE A O 1
ATOM 856 N N . LYS A 1 102 ? 10.080 2.982 11.780 1.00 90.56 102 LYS A N 1
ATOM 857 C CA . LYS A 1 102 ? 11.412 3.598 11.964 1.00 90.56 102 LYS A CA 1
ATOM 858 C C . LYS A 1 102 ? 12.435 2.648 12.591 1.00 90.56 102 LYS A C 1
ATOM 860 O O . LYS A 1 102 ? 13.630 2.811 12.363 1.00 90.56 102 LYS A O 1
ATOM 865 N N . LEU A 1 103 ? 11.968 1.687 13.385 1.00 92.00 103 LEU A N 1
ATOM 866 C CA . LEU A 1 103 ? 12.784 0.658 14.033 1.00 92.00 103 LEU A CA 1
ATOM 867 C C . LEU A 1 103 ? 12.859 -0.641 13.218 1.00 92.00 103 LEU A C 1
ATOM 869 O O . LEU A 1 103 ? 13.272 -1.672 13.748 1.00 92.00 103 LEU A O 1
ATOM 873 N N . SER A 1 104 ? 12.430 -0.612 11.954 1.00 94.25 104 SER A N 1
ATOM 874 C CA . SER A 1 104 ? 12.360 -1.787 11.094 1.00 94.25 104 SER A CA 1
ATOM 875 C C . SER A 1 104 ? 13.104 -1.583 9.778 1.00 94.25 104 SER A C 1
ATOM 877 O O . SER A 1 104 ? 13.066 -0.515 9.170 1.00 94.25 104 SER A O 1
ATOM 879 N N . GLU A 1 105 ? 13.727 -2.651 9.295 1.00 96.50 105 GLU A N 1
ATOM 880 C CA . GLU A 1 105 ? 14.294 -2.749 7.956 1.00 96.50 105 GLU A CA 1
ATOM 881 C C . GLU A 1 105 ? 13.627 -3.899 7.196 1.00 96.50 105 GLU A C 1
ATOM 883 O O . GLU A 1 105 ? 13.389 -4.979 7.740 1.00 96.50 105 GLU A O 1
ATOM 888 N N . PHE A 1 106 ? 13.310 -3.652 5.925 1.00 97.44 106 PHE A N 1
ATOM 889 C CA . PHE A 1 106 ? 12.657 -4.620 5.052 1.00 97.44 106 PHE A CA 1
ATOM 890 C C . PHE A 1 106 ? 13.502 -4.853 3.807 1.00 97.44 106 PHE A C 1
ATOM 892 O O . PHE A 1 106 ? 13.836 -3.900 3.099 1.00 97.44 106 PHE A O 1
ATOM 899 N N . CYS A 1 107 ? 13.778 -6.120 3.509 1.00 97.62 107 CYS A N 1
ATOM 900 C CA . CYS A 1 107 ? 14.470 -6.547 2.294 1.00 97.62 107 CYS A CA 1
ATOM 901 C C . CYS A 1 107 ? 13.722 -7.696 1.617 1.00 97.62 107 CYS A C 1
ATOM 903 O O . CYS A 1 107 ? 12.920 -8.388 2.248 1.00 97.62 107 CYS A O 1
ATOM 905 N N . LEU A 1 108 ? 14.018 -7.965 0.347 1.00 97.12 108 LEU A N 1
ATOM 906 C CA . LEU A 1 108 ? 13.479 -9.149 -0.322 1.00 97.12 108 LEU A CA 1
ATOM 907 C C . LEU A 1 108 ? 13.989 -10.435 0.328 1.00 97.12 108 LEU A C 1
ATOM 909 O O . LEU A 1 108 ? 15.171 -10.587 0.630 1.00 97.12 108 LEU A O 1
ATOM 913 N N . ALA A 1 109 ? 13.108 -11.426 0.458 1.00 96.69 109 ALA A N 1
ATOM 914 C CA . ALA A 1 109 ? 13.510 -12.743 0.944 1.00 96.69 109 ALA A CA 1
ATOM 915 C C . ALA A 1 109 ? 14.405 -13.509 -0.042 1.00 96.69 109 ALA A C 1
ATOM 917 O O . ALA A 1 109 ? 15.175 -14.370 0.378 1.00 96.69 109 ALA A O 1
ATOM 918 N N . SER A 1 110 ? 14.301 -13.209 -1.339 1.00 94.19 110 SER A N 1
ATOM 919 C CA . SER A 1 110 ? 15.146 -13.795 -2.384 1.00 94.19 110 SER A CA 1
ATOM 920 C C . SER A 1 110 ? 16.525 -13.142 -2.486 1.00 94.19 110 SER A C 1
ATOM 922 O O . SER A 1 110 ? 17.446 -13.778 -2.987 1.00 94.19 110 SER A O 1
ATOM 924 N N . ASP A 1 111 ? 16.655 -11.888 -2.046 1.00 93.75 111 ASP A N 1
ATOM 925 C CA . ASP A 1 111 ? 17.890 -11.104 -2.096 1.00 93.75 111 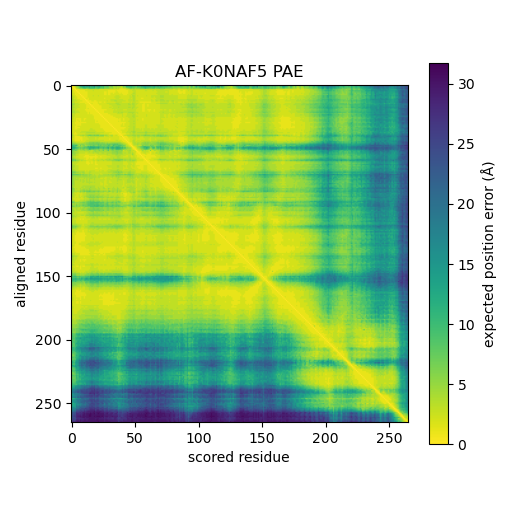ASP A CA 1
ATOM 926 C C . ASP A 1 111 ? 17.869 -10.035 -0.992 1.00 93.75 111 ASP A C 1
ATOM 928 O O . ASP A 1 111 ? 17.235 -8.986 -1.118 1.00 93.75 111 ASP A O 1
ATOM 932 N N . ASN A 1 112 ? 18.578 -10.301 0.103 1.00 91.31 112 ASN A N 1
ATOM 933 C CA . ASN A 1 112 ? 18.603 -9.420 1.268 1.00 91.31 112 ASN A CA 1
ATOM 934 C C . ASN A 1 112 ? 19.370 -8.105 1.038 1.00 91.31 112 ASN A C 1
ATOM 936 O O . ASN A 1 112 ? 19.353 -7.243 1.916 1.00 91.31 112 ASN A O 1
ATOM 940 N N . THR A 1 113 ? 20.028 -7.936 -0.114 1.00 93.50 113 THR A N 1
ATOM 941 C CA . THR A 1 113 ? 20.690 -6.680 -0.491 1.00 93.50 113 THR A CA 1
ATOM 942 C C . THR A 1 113 ? 19.708 -5.659 -1.066 1.00 93.50 113 THR A C 1
ATOM 944 O O . THR A 1 113 ? 19.971 -4.455 -1.031 1.00 93.50 113 THR A O 1
ATOM 947 N N . VAL A 1 114 ? 18.548 -6.120 -1.545 1.00 94.44 114 VAL A N 1
ATOM 948 C CA . VAL A 1 114 ? 17.495 -5.268 -2.098 1.00 94.44 114 VAL A CA 1
ATOM 949 C C . VAL A 1 114 ? 16.553 -4.845 -0.979 1.00 94.44 114 VAL A C 1
ATOM 951 O O . VAL A 1 114 ? 15.684 -5.609 -0.550 1.00 94.44 114 VAL A O 1
ATOM 954 N N . LYS A 1 115 ? 16.726 -3.606 -0.517 1.00 96.44 115 LYS A N 1
ATOM 955 C CA . LYS A 1 115 ? 15.820 -2.968 0.444 1.00 96.44 115 LYS A CA 1
ATOM 956 C C . LYS A 1 115 ? 14.487 -2.655 -0.223 1.00 96.44 115 LYS A C 1
ATOM 958 O O . LYS A 1 115 ? 14.466 -2.213 -1.367 1.00 96.44 115 LYS A O 1
ATOM 963 N N . THR A 1 116 ? 13.392 -2.856 0.500 1.00 96.69 116 THR A N 1
ATOM 964 C CA . THR A 1 116 ? 12.022 -2.644 0.006 1.00 96.69 116 THR A CA 1
ATOM 965 C C . THR A 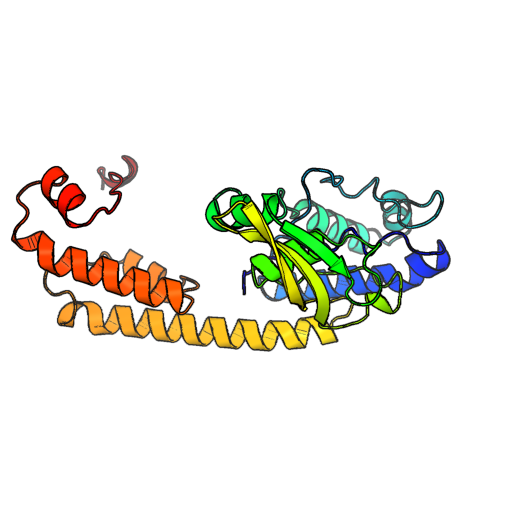1 116 ? 11.142 -1.980 1.068 1.00 96.69 116 THR A C 1
ATOM 967 O O . THR A 1 116 ? 10.174 -2.593 1.545 1.00 96.69 116 THR A O 1
ATOM 970 N N . PRO A 1 117 ? 11.478 -0.752 1.507 1.00 96.19 117 PRO A N 1
ATOM 971 C CA . PRO A 1 117 ? 10.708 -0.043 2.527 1.00 96.19 117 PRO A CA 1
ATOM 972 C C . PRO A 1 117 ? 9.242 0.132 2.122 1.00 96.19 117 PRO A C 1
ATOM 974 O O . PRO A 1 117 ? 8.366 0.009 2.976 1.00 96.19 117 PRO A O 1
ATOM 977 N N . SER A 1 118 ? 8.952 0.308 0.828 1.00 96.69 118 SER A N 1
ATOM 978 C CA . SER A 1 118 ? 7.584 0.501 0.356 1.00 96.69 118 SER A CA 1
ATOM 979 C C . SER A 1 118 ? 6.703 -0.727 0.559 1.00 96.69 118 SER A C 1
ATOM 981 O O . SER A 1 118 ? 5.548 -0.635 0.984 1.00 96.69 118 SER A O 1
ATOM 983 N N . LEU A 1 119 ? 7.260 -1.911 0.307 1.00 97.81 119 LEU A N 1
ATOM 984 C CA . LEU A 1 119 ? 6.574 -3.170 0.590 1.00 97.81 119 LEU A CA 1
ATOM 985 C C . LEU A 1 119 ? 6.446 -3.416 2.098 1.00 97.81 119 LEU A C 1
ATOM 987 O O . LEU A 1 119 ? 5.419 -3.933 2.541 1.00 97.81 119 LEU A O 1
ATOM 991 N N . GLY A 1 120 ? 7.442 -3.000 2.884 1.00 97.06 120 GLY A N 1
ATOM 992 C CA . GLY A 1 120 ? 7.375 -3.002 4.344 1.00 97.06 120 GLY A CA 1
ATOM 993 C C . GLY A 1 120 ? 6.218 -2.155 4.877 1.00 97.06 120 GLY A C 1
ATOM 994 O O . GLY A 1 120 ? 5.422 -2.635 5.682 1.00 97.06 120 GLY A O 1
ATOM 995 N N . ALA A 1 121 ? 6.056 -0.933 4.364 1.00 95.94 121 ALA A N 1
ATOM 996 C CA . ALA A 1 121 ? 4.954 -0.048 4.732 1.00 95.94 121 ALA A CA 1
ATOM 997 C C . ALA A 1 121 ? 3.596 -0.661 4.360 1.00 95.94 121 ALA A C 1
ATOM 999 O O . ALA A 1 121 ? 2.673 -0.669 5.175 1.00 95.94 121 ALA A O 1
ATOM 1000 N N . ALA A 1 122 ? 3.478 -1.247 3.163 1.00 96.69 122 ALA A N 1
ATOM 1001 C CA . ALA A 1 122 ? 2.264 -1.947 2.749 1.00 96.69 122 ALA A CA 1
ATOM 1002 C C . ALA A 1 122 ? 1.921 -3.125 3.673 1.00 96.69 122 ALA A C 1
ATOM 1004 O O . ALA A 1 122 ? 0.755 -3.310 4.018 1.00 96.69 122 ALA A O 1
ATOM 1005 N N . PHE A 1 123 ? 2.922 -3.898 4.102 1.00 96.38 123 PHE A N 1
ATOM 1006 C CA . PHE A 1 123 ? 2.738 -4.980 5.067 1.00 96.38 123 PHE A CA 1
ATOM 1007 C C . PHE A 1 123 ? 2.262 -4.458 6.430 1.00 96.38 123 PHE A C 1
ATOM 1009 O O . PHE A 1 123 ? 1.247 -4.935 6.935 1.00 96.38 123 PHE A O 1
ATOM 1016 N N . MET A 1 124 ? 2.949 -3.457 6.985 1.00 93.06 124 MET A N 1
ATOM 1017 C CA . MET A 1 124 ? 2.636 -2.863 8.291 1.00 93.06 124 MET A CA 1
ATOM 1018 C C . MET A 1 124 ? 1.216 -2.288 8.355 1.00 93.06 124 MET A C 1
ATOM 1020 O O . MET A 1 124 ? 0.515 -2.452 9.350 1.00 93.06 124 MET A O 1
ATOM 1024 N N . LEU A 1 125 ? 0.771 -1.681 7.257 1.00 91.44 125 LEU A N 1
ATOM 1025 C CA . LEU A 1 125 ? -0.557 -1.089 7.105 1.00 91.44 125 LEU A CA 1
ATOM 1026 C C . LEU A 1 125 ? -1.619 -2.114 6.649 1.00 91.44 125 LEU A C 1
ATOM 1028 O O . LEU A 1 125 ? -2.775 -1.771 6.401 1.00 91.44 125 LEU A O 1
ATOM 1032 N N . ASP A 1 126 ? -1.272 -3.389 6.463 1.00 91.81 126 ASP A N 1
ATOM 1033 C CA . ASP A 1 126 ? -2.168 -4.374 5.836 1.00 91.81 126 ASP A CA 1
ATOM 1034 C C . ASP A 1 126 ? -2.766 -3.860 4.498 1.00 91.81 126 ASP A C 1
ATOM 1036 O O . ASP A 1 126 ? -3.877 -4.230 4.108 1.00 91.81 126 ASP A O 1
ATOM 1040 N N . ALA A 1 127 ? -2.054 -2.967 3.805 1.00 94.12 127 ALA A N 1
ATOM 1041 C CA . ALA A 1 127 ? -2.449 -2.314 2.563 1.00 94.12 127 ALA A CA 1
ATOM 1042 C C . ALA A 1 127 ? -1.937 -3.099 1.346 1.00 94.12 127 ALA A C 1
ATOM 1044 O O . ALA A 1 127 ? -1.194 -4.074 1.469 1.00 94.12 127 ALA A O 1
ATOM 1045 N N . VAL A 1 128 ? -2.356 -2.692 0.147 1.00 97.62 128 VAL A N 1
ATOM 1046 C CA . VAL A 1 128 ? -1.867 -3.286 -1.104 1.00 97.62 128 VAL A CA 1
ATOM 1047 C C . VAL A 1 128 ? -0.809 -2.372 -1.703 1.00 97.62 128 VAL A C 1
ATOM 1049 O O . VAL A 1 128 ? -1.091 -1.212 -2.013 1.00 97.62 128 VAL A O 1
ATOM 1052 N N . ALA A 1 129 ? 0.397 -2.903 -1.892 1.00 98.19 129 ALA A N 1
ATOM 1053 C CA . ALA A 1 129 ? 1.402 -2.246 -2.705 1.00 98.19 129 ALA A CA 1
ATOM 1054 C C . ALA A 1 129 ? 1.034 -2.344 -4.190 1.00 98.19 129 ALA A C 1
ATOM 1056 O O . ALA A 1 129 ? 0.522 -3.369 -4.644 1.00 98.19 129 ALA A O 1
ATOM 1057 N N . VAL A 1 130 ? 1.322 -1.306 -4.963 1.00 97.69 130 VAL A N 1
ATOM 1058 C CA . VAL A 1 130 ? 1.236 -1.323 -6.424 1.00 97.69 130 VAL A CA 1
ATOM 1059 C C . VAL A 1 130 ? 2.626 -1.177 -7.011 1.00 97.69 130 VAL A C 1
ATOM 1061 O O . VAL A 1 130 ? 3.338 -0.224 -6.704 1.00 97.69 130 VAL A O 1
ATOM 1064 N N . SER A 1 131 ? 3.012 -2.135 -7.849 1.00 98.31 131 SER A N 1
ATOM 1065 C CA . SER A 1 131 ? 4.347 -2.184 -8.450 1.00 98.31 131 SER A CA 1
ATOM 1066 C C . SER A 1 131 ? 4.291 -1.975 -9.954 1.00 98.31 131 SER A C 1
ATOM 1068 O O . SER A 1 131 ? 3.343 -2.384 -10.626 1.00 98.31 131 SER A O 1
ATOM 1070 N N . PHE A 1 132 ? 5.353 -1.396 -10.493 1.00 97.75 132 PHE A N 1
ATOM 1071 C CA . PHE A 1 132 ? 5.653 -1.430 -11.912 1.00 97.75 132 PHE A CA 1
ATOM 1072 C C . PHE A 1 132 ? 6.179 -2.820 -12.304 1.00 97.75 132 PHE A C 1
ATOM 1074 O O . PHE A 1 132 ? 6.934 -3.452 -11.568 1.00 97.75 132 PHE A O 1
ATOM 1081 N N . LEU A 1 133 ? 5.808 -3.298 -13.494 1.00 97.00 133 LEU A N 1
ATOM 1082 C CA . LEU A 1 133 ? 6.288 -4.571 -14.052 1.00 97.00 133 LEU A CA 1
ATOM 1083 C C . LEU A 1 133 ? 7.676 -4.420 -14.699 1.00 97.00 133 LEU A C 1
ATOM 1085 O O . LEU A 1 133 ? 7.864 -4.741 -15.868 1.00 97.00 133 LEU A O 1
ATOM 1089 N N . SER A 1 134 ? 8.646 -3.875 -13.963 1.00 96.88 134 SER A N 1
ATOM 1090 C CA . SER A 1 134 ? 10.030 -3.712 -14.444 1.00 96.88 134 SER A CA 1
ATOM 1091 C C . SER A 1 134 ? 10.855 -4.999 -14.412 1.00 96.88 134 SER A C 1
ATOM 1093 O O . SER A 1 134 ? 11.898 -5.095 -15.062 1.00 96.88 134 SER A O 1
ATOM 1095 N N . SER A 1 135 ? 10.387 -5.982 -13.646 1.00 95.38 135 SER A N 1
ATOM 1096 C CA . SER A 1 135 ? 11.011 -7.278 -13.417 1.00 95.38 135 SER A CA 1
ATOM 1097 C C . SER A 1 135 ? 9.938 -8.283 -13.003 1.00 95.38 135 SER A C 1
ATOM 1099 O O . SER A 1 135 ? 8.958 -7.907 -12.353 1.00 95.38 135 SER A O 1
ATOM 1101 N N . ASP A 1 136 ? 10.156 -9.562 -13.309 1.00 95.25 136 ASP A N 1
ATOM 1102 C CA . ASP A 1 136 ? 9.268 -10.668 -12.922 1.00 95.25 136 ASP A CA 1
ATOM 1103 C C . ASP A 1 136 ? 9.113 -10.788 -11.400 1.00 95.25 136 ASP A C 1
ATOM 1105 O O . ASP A 1 136 ? 8.091 -11.257 -10.904 1.00 95.25 136 ASP A O 1
ATOM 1109 N N . LEU A 1 137 ? 10.099 -10.292 -10.647 1.00 95.31 137 LEU A N 1
ATOM 1110 C CA . LEU A 1 137 ? 10.051 -10.188 -9.189 1.00 95.31 137 LEU A CA 1
ATOM 1111 C C . LEU A 1 137 ? 8.798 -9.443 -8.696 1.00 95.31 137 LEU A C 1
ATOM 1113 O O . LEU A 1 137 ? 8.215 -9.799 -7.671 1.00 95.31 137 LEU A O 1
ATOM 1117 N N . TRP A 1 138 ? 8.392 -8.401 -9.422 1.00 97.19 138 TRP A N 1
ATOM 1118 C CA . TRP A 1 138 ? 7.263 -7.553 -9.055 1.00 97.19 138 TRP A CA 1
ATOM 1119 C C . TRP A 1 138 ? 5.930 -8.094 -9.570 1.00 97.19 138 TRP A C 1
ATOM 1121 O O . TRP A 1 138 ? 4.875 -7.623 -9.143 1.00 97.19 138 TRP A O 1
ATOM 1131 N N . ASP A 1 139 ? 5.948 -9.107 -10.439 1.00 97.38 139 ASP A N 1
ATOM 1132 C CA . ASP A 1 139 ? 4.760 -9.731 -11.024 1.00 97.38 139 ASP A CA 1
ATOM 1133 C C . ASP A 1 139 ? 4.159 -10.823 -10.125 1.00 97.38 139 ASP A C 1
ATOM 1135 O O . ASP A 1 139 ? 3.761 -11.899 -10.565 1.00 97.38 139 ASP A O 1
ATOM 1139 N N . LEU A 1 140 ? 4.080 -10.545 -8.825 1.00 97.56 140 LEU A N 1
ATOM 1140 C CA . LEU A 1 140 ? 3.540 -11.462 -7.825 1.00 97.56 140 LEU A CA 1
ATOM 1141 C C . LEU A 1 140 ? 2.453 -10.769 -7.009 1.00 97.56 140 LEU A C 1
ATOM 1143 O O . LEU A 1 140 ? 2.595 -9.608 -6.628 1.00 97.56 140 LEU A O 1
ATOM 1147 N N . SER A 1 141 ? 1.370 -11.483 -6.680 1.00 97.50 141 SER A N 1
ATOM 1148 C CA . SER A 1 141 ? 0.313 -10.926 -5.818 1.00 97.50 141 SER A CA 1
ATOM 1149 C C . SER A 1 141 ? 0.744 -10.766 -4.354 1.00 97.50 141 SER A C 1
ATOM 1151 O O . SER A 1 141 ? 0.077 -10.089 -3.574 1.00 97.50 141 SER A O 1
ATOM 1153 N N . GLY A 1 142 ? 1.826 -11.430 -3.957 1.00 97.88 142 GLY A N 1
ATOM 1154 C CA . GLY A 1 142 ? 2.432 -11.314 -2.639 1.00 97.88 142 GLY A CA 1
ATOM 1155 C C . GLY A 1 142 ? 3.939 -11.472 -2.762 1.00 97.88 142 GLY A C 1
ATOM 1156 O O . GLY A 1 142 ? 4.398 -12.382 -3.449 1.00 97.88 142 GLY A O 1
ATOM 1157 N N . ILE A 1 143 ? 4.689 -10.580 -2.125 1.00 98.25 143 ILE A N 1
ATOM 1158 C CA . ILE A 1 143 ? 6.151 -10.554 -2.184 1.00 98.25 143 ILE A CA 1
ATOM 1159 C C . ILE A 1 143 ? 6.685 -10.926 -0.806 1.00 98.25 143 ILE A C 1
ATOM 1161 O O . ILE A 1 143 ? 6.315 -10.311 0.195 1.00 98.25 143 ILE A O 1
ATOM 1165 N N . ALA A 1 144 ? 7.521 -11.962 -0.756 1.00 98.25 144 ALA A N 1
ATOM 1166 C CA . ALA A 1 144 ? 8.140 -12.423 0.478 1.00 98.25 144 ALA A CA 1
ATOM 1167 C C . ALA A 1 144 ? 9.288 -11.492 0.882 1.00 98.25 144 ALA A C 1
ATOM 1169 O O . ALA A 1 144 ? 10.179 -11.210 0.076 1.00 98.25 144 ALA A O 1
ATOM 1170 N N . LEU A 1 145 ? 9.276 -11.064 2.141 1.00 98.38 145 LEU A N 1
ATOM 1171 C CA . LEU A 1 145 ? 10.242 -10.140 2.717 1.00 98.38 145 LEU A CA 1
ATOM 1172 C C . LEU A 1 145 ? 10.936 -10.753 3.935 1.00 98.38 145 LEU A C 1
ATOM 1174 O O . LEU A 1 145 ? 10.373 -11.595 4.646 1.00 98.38 145 LEU A O 1
ATOM 1178 N N . LEU A 1 146 ? 12.152 -10.281 4.176 1.00 97.88 146 LEU A N 1
ATOM 1179 C CA . LEU A 1 146 ? 12.806 -10.319 5.475 1.00 97.88 146 LEU A CA 1
ATOM 1180 C C . LEU A 1 146 ? 12.521 -9.002 6.183 1.00 97.88 146 LEU A C 1
ATOM 1182 O O . LEU A 1 146 ? 12.588 -7.938 5.570 1.00 97.88 146 LEU A O 1
ATOM 1186 N N . TRP A 1 147 ? 12.185 -9.107 7.457 1.00 97.00 147 TRP A N 1
ATOM 1187 C CA . TRP A 1 147 ? 11.843 -7.992 8.316 1.00 97.00 147 TRP A CA 1
ATOM 1188 C C . TRP A 1 147 ? 12.712 -8.067 9.566 1.00 97.00 147 TRP A C 1
ATOM 1190 O O . TRP A 1 147 ? 12.495 -8.925 10.421 1.00 97.00 147 TRP A O 1
ATOM 1200 N N . ASP A 1 148 ? 13.694 -7.180 9.642 1.00 95.38 148 ASP A N 1
ATOM 1201 C CA . ASP A 1 148 ? 14.556 -7.022 10.806 1.00 95.38 148 ASP A CA 1
ATOM 1202 C C . ASP A 1 148 ? 13.974 -5.872 11.647 1.00 95.38 148 ASP A C 1
ATOM 1204 O O . ASP A 1 148 ? 13.709 -4.792 11.121 1.00 95.38 148 ASP A O 1
ATOM 1208 N N . THR A 1 149 ? 13.711 -6.099 12.934 1.00 93.88 149 THR A N 1
ATOM 1209 C CA . THR A 1 149 ? 13.123 -5.101 13.845 1.00 93.88 149 THR A CA 1
ATOM 1210 C C . THR A 1 149 ? 13.838 -5.094 15.185 1.00 93.88 149 THR A C 1
ATOM 1212 O O . THR A 1 149 ? 14.413 -6.106 15.577 1.00 93.88 149 THR A O 1
ATOM 1215 N N . ILE A 1 150 ? 13.822 -3.958 15.877 1.00 90.69 150 ILE A N 1
ATOM 1216 C CA . ILE A 1 150 ? 14.416 -3.816 17.208 1.00 90.69 150 ILE A CA 1
ATOM 1217 C C . ILE A 1 150 ? 13.329 -4.050 18.262 1.00 90.69 150 ILE A C 1
ATOM 1219 O O . ILE A 1 150 ? 12.290 -3.386 18.239 1.00 90.69 150 ILE A O 1
ATOM 1223 N N . ASP A 1 151 ? 13.563 -4.997 19.170 1.00 84.19 151 ASP A N 1
ATOM 1224 C CA . ASP A 1 151 ? 12.653 -5.295 20.277 1.00 84.19 151 ASP A CA 1
ATOM 1225 C C . ASP A 1 151 ? 12.782 -4.289 21.442 1.00 84.19 151 ASP A C 1
ATOM 1227 O O . ASP A 1 151 ? 13.587 -3.355 21.419 1.00 84.19 151 ASP A O 1
ATOM 1231 N N . GLU A 1 152 ? 11.983 -4.478 22.495 1.00 80.88 152 GLU A N 1
ATOM 1232 C CA . GLU A 1 152 ? 12.002 -3.619 23.690 1.00 80.88 152 GLU A CA 1
ATOM 1233 C C . GLU A 1 152 ? 13.344 -3.654 24.451 1.00 80.88 152 GLU A C 1
ATOM 1235 O O . GLU A 1 152 ? 13.639 -2.737 25.219 1.00 80.88 152 GLU A O 1
ATOM 1240 N N . ASN A 1 153 ? 14.171 -4.680 24.224 1.00 85.62 153 ASN A N 1
ATOM 1241 C CA . ASN A 1 153 ? 15.489 -4.850 24.833 1.00 85.62 153 ASN A CA 1
ATOM 1242 C C . ASN A 1 153 ? 16.623 -4.284 23.961 1.00 85.62 153 ASN A C 1
ATOM 1244 O O . ASN A 1 153 ? 17.780 -4.283 24.385 1.00 85.62 153 ASN A O 1
ATOM 1248 N N . GLY A 1 154 ? 16.313 -3.789 22.759 1.00 85.25 154 GLY A N 1
ATOM 1249 C CA . GLY A 1 154 ? 17.306 -3.324 21.796 1.00 85.25 154 GLY A CA 1
ATOM 1250 C C . GLY A 1 154 ? 17.942 -4.443 20.962 1.00 85.25 154 GLY A C 1
ATOM 1251 O O . GLY A 1 154 ? 18.927 -4.187 20.267 1.00 85.25 154 GLY A O 1
ATOM 1252 N N . GLU A 1 155 ? 17.417 -5.669 21.018 1.00 90.50 155 GLU A N 1
ATOM 1253 C CA . GLU A 1 155 ? 17.887 -6.802 20.221 1.00 90.50 155 GLU A CA 1
ATOM 1254 C C . GLU A 1 155 ? 17.221 -6.827 18.838 1.00 90.50 155 GLU A C 1
ATOM 1256 O O . GLU A 1 155 ? 16.063 -6.446 18.668 1.00 90.50 155 GLU A O 1
ATOM 1261 N N . ILE A 1 156 ? 17.965 -7.288 17.825 1.00 92.12 156 ILE A N 1
ATOM 1262 C CA . ILE A 1 156 ? 17.444 -7.419 16.460 1.00 92.12 156 ILE A CA 1
ATOM 1263 C C . ILE A 1 156 ? 16.699 -8.747 16.330 1.00 92.12 156 ILE A C 1
ATOM 1265 O O . ILE A 1 156 ? 17.307 -9.821 16.340 1.00 92.12 156 ILE A O 1
ATOM 1269 N N . GLU A 1 157 ? 15.394 -8.669 16.107 1.00 93.75 157 GLU A N 1
ATOM 1270 C CA . GLU A 1 157 ? 14.549 -9.802 15.763 1.00 93.75 157 GLU A CA 1
ATOM 1271 C C . GLU A 1 157 ? 14.372 -9.890 14.242 1.00 93.75 157 GLU A C 1
ATOM 1273 O O . GLU A 1 157 ? 13.984 -8.921 13.589 1.00 93.75 157 GLU A O 1
ATOM 1278 N N . LYS A 1 158 ? 14.629 -11.072 13.670 1.00 93.75 158 LYS A N 1
ATOM 1279 C CA . LYS A 1 158 ? 14.485 -11.325 12.230 1.00 93.75 158 LYS A CA 1
ATOM 1280 C C . LYS A 1 158 ? 13.247 -12.150 11.939 1.00 93.75 158 LYS A C 1
ATOM 1282 O O . LYS A 1 158 ? 13.126 -13.293 12.382 1.00 93.75 158 LYS A O 1
ATOM 1287 N N . LYS A 1 159 ? 12.349 -11.602 11.130 1.00 95.62 159 LYS A N 1
ATOM 1288 C CA . LYS A 1 159 ? 11.069 -12.205 10.759 1.00 95.62 159 LYS A CA 1
ATOM 1289 C C . LYS A 1 159 ? 10.970 -12.390 9.255 1.00 95.62 159 LYS A C 1
ATOM 1291 O O . LYS A 1 159 ? 11.624 -11.717 8.463 1.00 95.62 159 LYS A O 1
ATOM 1296 N N . LYS A 1 160 ? 10.103 -13.317 8.854 1.00 96.81 160 LYS A N 1
ATOM 1297 C CA . LYS A 1 160 ? 9.639 -13.444 7.471 1.00 96.81 160 LYS A CA 1
ATOM 1298 C C . LYS A 1 160 ? 8.213 -12.934 7.399 1.00 96.81 160 LYS A C 1
ATOM 1300 O O . LYS A 1 160 ? 7.383 -13.323 8.220 1.00 96.81 160 LYS A O 1
ATOM 1305 N N . CYS A 1 161 ? 7.919 -12.114 6.403 1.00 97.00 161 CYS A N 1
ATOM 1306 C CA . CYS A 1 161 ? 6.564 -11.648 6.140 1.00 97.00 161 CYS A CA 1
ATOM 1307 C C . CYS A 1 161 ? 6.263 -11.638 4.638 1.00 97.00 161 CYS A C 1
ATOM 1309 O O . CYS A 1 161 ? 7.128 -11.918 3.808 1.00 97.00 161 CYS A O 1
ATOM 1311 N N . VAL A 1 162 ? 5.001 -11.386 4.288 1.00 98.12 162 VAL A N 1
ATOM 1312 C CA . VAL A 1 162 ? 4.555 -11.292 2.895 1.00 98.12 162 VAL A CA 1
ATOM 1313 C C . VAL A 1 162 ? 3.774 -9.998 2.727 1.00 98.12 162 VAL A C 1
ATOM 1315 O O . VAL A 1 162 ? 2.706 -9.837 3.315 1.00 98.12 162 VAL A O 1
ATOM 1318 N N . ALA A 1 163 ? 4.294 -9.091 1.906 1.00 98.06 163 ALA A N 1
ATOM 1319 C CA . ALA A 1 163 ? 3.595 -7.872 1.530 1.00 98.06 163 ALA A CA 1
ATOM 1320 C C . ALA A 1 163 ? 2.620 -8.159 0.385 1.00 98.06 163 ALA A C 1
ATOM 1322 O O . ALA A 1 163 ? 2.972 -8.825 -0.593 1.00 98.06 163 ALA A O 1
ATOM 1323 N N . LYS A 1 164 ? 1.390 -7.647 0.482 1.00 98.31 164 LYS A N 1
ATOM 1324 C CA . LYS A 1 164 ? 0.422 -7.719 -0.619 1.00 98.31 164 LYS A CA 1
ATOM 1325 C C . LYS A 1 164 ? 0.877 -6.790 -1.729 1.00 98.31 164 LYS A C 1
ATOM 1327 O O . LYS A 1 164 ? 1.157 -5.623 -1.477 1.00 98.31 164 LYS A O 1
ATOM 1332 N N . ASN A 1 165 ? 0.897 -7.294 -2.953 1.00 98.50 165 ASN A N 1
ATOM 1333 C CA . ASN A 1 165 ? 1.313 -6.529 -4.116 1.00 98.50 165 ASN A CA 1
ATOM 1334 C C . ASN A 1 165 ? 0.331 -6.706 -5.278 1.00 98.50 165 ASN A C 1
ATOM 1336 O O . ASN A 1 165 ? -0.302 -7.753 -5.427 1.00 98.50 165 ASN A O 1
ATOM 1340 N N . ALA A 1 166 ? 0.217 -5.682 -6.115 1.00 98.38 166 ALA A N 1
ATOM 1341 C CA . ALA A 1 166 ? -0.540 -5.705 -7.348 1.00 98.38 166 ALA A CA 1
ATOM 1342 C C . ALA A 1 166 ? 0.207 -4.969 -8.465 1.00 98.38 166 ALA A C 1
ATOM 1344 O O . ALA A 1 166 ? 0.155 -3.749 -8.576 1.00 98.38 166 ALA A O 1
ATOM 1345 N N . ALA A 1 167 ? 0.860 -5.738 -9.333 1.00 98.00 167 ALA A N 1
ATOM 1346 C CA . ALA A 1 167 ? 1.407 -5.247 -10.600 1.00 98.00 167 ALA A CA 1
ATOM 1347 C C . A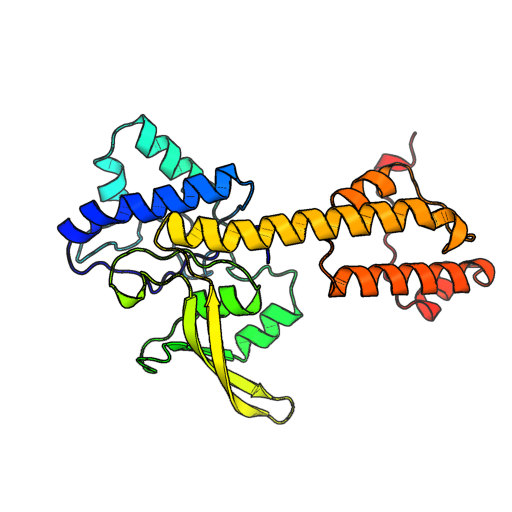LA A 1 167 ? 0.471 -5.488 -11.805 1.00 98.00 167 ALA A C 1
ATOM 1349 O O . ALA A 1 167 ? 0.658 -4.924 -12.883 1.00 98.00 167 ALA A O 1
ATOM 1350 N N . ARG A 1 168 ? -0.574 -6.308 -11.611 1.00 97.94 168 ARG A N 1
ATOM 1351 C CA . ARG A 1 168 ? -1.612 -6.631 -12.600 1.00 97.94 168 ARG A CA 1
ATOM 1352 C C . ARG A 1 168 ? -3.006 -6.503 -12.001 1.00 97.94 168 ARG A C 1
ATOM 1354 O O . ARG A 1 168 ? -3.191 -6.622 -10.787 1.00 97.94 168 ARG A O 1
ATOM 1361 N N . VAL A 1 169 ? -4.004 -6.298 -12.859 1.00 98.12 169 VAL A N 1
ATOM 1362 C CA . VAL A 1 169 ? -5.409 -6.154 -12.443 1.00 98.12 169 VAL A CA 1
ATOM 1363 C C . VAL A 1 169 ? -5.908 -7.423 -11.748 1.00 98.12 169 VAL A C 1
ATOM 1365 O O . VAL A 1 169 ? -6.697 -7.348 -10.811 1.00 98.12 169 VAL A O 1
ATOM 1368 N N . GLU A 1 170 ? -5.421 -8.588 -12.161 1.00 97.75 170 GLU A N 1
ATOM 1369 C CA . GLU A 1 170 ? -5.737 -9.884 -11.563 1.00 97.75 170 GLU A CA 1
ATOM 1370 C C . GLU A 1 170 ? -5.249 -9.964 -10.109 1.00 97.75 170 GLU A C 1
ATOM 1372 O O . GLU A 1 170 ? -5.982 -10.437 -9.239 1.00 97.75 170 GLU A O 1
ATOM 1377 N N . HIS A 1 171 ? -4.051 -9.441 -9.821 1.00 98.06 171 HIS A N 1
ATOM 1378 C CA . HIS A 1 171 ? -3.523 -9.353 -8.456 1.00 98.06 171 HIS A CA 1
ATOM 1379 C C . HIS A 1 171 ? -4.387 -8.428 -7.598 1.00 98.06 171 HIS A C 1
ATOM 1381 O O . HIS A 1 171 ? -4.776 -8.799 -6.492 1.00 98.06 171 HIS A O 1
ATOM 1387 N N . TRP A 1 172 ? -4.751 -7.259 -8.136 1.00 97.56 172 TRP A N 1
ATOM 1388 C CA . TRP A 1 172 ? -5.646 -6.323 -7.460 1.00 97.56 172 TRP A CA 1
ATOM 1389 C C . TRP A 1 172 ? -7.003 -6.950 -7.130 1.00 97.56 172 TRP A C 1
ATOM 1391 O O . TRP A 1 172 ? -7.447 -6.867 -5.989 1.00 97.56 172 TRP A O 1
ATOM 1401 N N . LYS A 1 173 ? -7.649 -7.614 -8.097 1.00 96.69 173 LYS A N 1
ATOM 1402 C CA . LYS A 1 173 ? -8.965 -8.245 -7.903 1.00 96.69 173 LYS A CA 1
ATOM 1403 C C . LYS A 1 173 ? -8.963 -9.226 -6.730 1.00 96.69 173 LYS A C 1
ATOM 1405 O O . LYS A 1 173 ? -9.872 -9.170 -5.908 1.00 96.69 173 LYS A O 1
ATOM 1410 N N . ARG A 1 174 ? -7.913 -10.046 -6.601 1.00 95.31 174 ARG A N 1
ATOM 1411 C CA . ARG A 1 174 ? -7.752 -10.989 -5.481 1.00 95.31 174 ARG A CA 1
ATOM 1412 C C . ARG A 1 174 ? -7.727 -10.281 -4.123 1.00 95.31 174 ARG A C 1
ATOM 1414 O O . ARG A 1 174 ? -8.393 -10.718 -3.189 1.00 95.31 174 ARG A O 1
ATOM 1421 N N . HIS A 1 175 ? -6.980 -9.184 -4.003 1.00 94.94 175 HIS A N 1
ATOM 1422 C CA . HIS A 1 175 ? -6.930 -8.405 -2.758 1.00 94.94 175 HIS A CA 1
ATOM 1423 C C . HIS A 1 175 ? -8.237 -7.653 -2.503 1.00 94.94 175 HIS A C 1
ATOM 1425 O O . HIS A 1 175 ? -8.701 -7.565 -1.367 1.00 94.94 175 HIS A O 1
ATOM 1431 N N . PHE A 1 176 ? -8.867 -7.155 -3.564 1.00 93.88 176 PHE A N 1
ATOM 1432 C CA . PHE A 1 176 ? -10.123 -6.428 -3.475 1.00 93.88 176 PHE A CA 1
ATOM 1433 C C . PHE A 1 176 ? -11.284 -7.308 -3.003 1.00 93.88 176 PHE A C 1
ATOM 1435 O O . PHE A 1 176 ? -12.122 -6.840 -2.238 1.00 93.88 176 PHE A O 1
ATOM 1442 N N . GLU A 1 177 ? -11.329 -8.584 -3.390 1.00 93.12 177 GLU A N 1
ATOM 1443 C CA . GLU A 1 177 ? -12.311 -9.541 -2.862 1.00 93.12 177 GLU A CA 1
ATOM 1444 C C . GLU A 1 177 ? -12.226 -9.651 -1.333 1.00 93.12 177 GLU A C 1
ATOM 1446 O O . GLU A 1 177 ? -13.248 -9.589 -0.646 1.00 93.12 177 GLU A O 1
ATOM 1451 N N . GLN A 1 178 ? -11.007 -9.715 -0.787 1.00 89.44 178 GLN A N 1
ATOM 1452 C CA . GLN A 1 178 ? -10.785 -9.730 0.661 1.00 89.44 178 GLN A CA 1
ATOM 1453 C C . GLN A 1 178 ? -11.225 -8.414 1.311 1.00 89.44 178 GLN A C 1
ATOM 1455 O O . GLN A 1 178 ? -11.882 -8.432 2.353 1.00 89.44 178 GLN A O 1
ATOM 1460 N N . LEU A 1 179 ? -10.908 -7.271 0.693 1.00 88.00 179 LEU A N 1
ATOM 1461 C CA . LEU A 1 179 ? -11.346 -5.960 1.177 1.00 88.00 179 LEU A CA 1
ATOM 1462 C C . LEU A 1 179 ? -12.874 -5.831 1.180 1.00 88.00 179 LEU A C 1
ATOM 1464 O O . LEU A 1 179 ? -13.450 -5.307 2.129 1.00 88.00 179 LEU A O 1
ATOM 1468 N N . GLN A 1 180 ? -13.548 -6.328 0.144 1.00 88.94 180 GLN A N 1
ATOM 1469 C CA . GLN A 1 180 ? -15.006 -6.295 0.050 1.00 88.94 180 GLN A CA 1
ATOM 1470 C C . GLN A 1 180 ? -15.663 -7.137 1.139 1.00 88.94 180 GLN A C 1
ATOM 1472 O O . GLN A 1 180 ? -16.670 -6.716 1.708 1.00 88.94 180 GLN A O 1
ATOM 1477 N N . GLU A 1 181 ? -15.090 -8.291 1.471 1.00 88.12 181 GLU A N 1
ATOM 1478 C CA . GLU A 1 181 ? -15.591 -9.094 2.583 1.00 88.12 181 GLU A CA 1
ATOM 1479 C C . GLU A 1 181 ? -15.373 -8.387 3.929 1.00 88.12 181 GLU A C 1
ATOM 1481 O O . GLU A 1 181 ? -16.283 -8.322 4.756 1.00 88.12 181 GLU A O 1
ATOM 1486 N N . GLN A 1 182 ? -14.218 -7.737 4.115 1.00 84.25 182 GLN A N 1
ATOM 1487 C CA . GLN A 1 182 ? -13.964 -6.897 5.291 1.00 84.25 182 GLN A CA 1
ATOM 1488 C C . GLN A 1 182 ? -14.950 -5.725 5.393 1.00 84.25 182 GLN A C 1
ATOM 1490 O O . GLN A 1 182 ? -15.435 -5.434 6.488 1.00 84.25 182 GLN A O 1
ATOM 1495 N N . ARG A 1 183 ? -15.298 -5.078 4.273 1.00 84.44 183 ARG A N 1
ATOM 1496 C CA . ARG A 1 183 ? -16.309 -4.008 4.217 1.00 84.44 183 ARG A CA 1
ATOM 1497 C C . ARG A 1 183 ? -17.690 -4.515 4.627 1.00 84.44 183 ARG A C 1
ATOM 1499 O O . ARG A 1 183 ? -18.340 -3.894 5.467 1.00 84.44 183 ARG A O 1
ATOM 1506 N N . LYS A 1 184 ? -18.126 -5.659 4.088 1.00 85.81 184 LYS A N 1
ATOM 1507 C CA . LYS A 1 184 ? -19.409 -6.283 4.459 1.00 85.81 184 LYS A CA 1
ATOM 1508 C C . LYS A 1 184 ? -19.460 -6.624 5.943 1.00 85.81 184 LYS A C 1
ATOM 1510 O O . LYS A 1 184 ? -20.439 -6.295 6.609 1.00 85.81 184 LYS A O 1
ATOM 1515 N N . GLU A 1 185 ? -18.401 -7.233 6.470 1.00 84.38 185 GLU A N 1
ATOM 1516 C CA . GLU A 1 185 ? -18.346 -7.607 7.882 1.00 84.38 185 GLU A CA 1
ATOM 1517 C C . GLU A 1 185 ? -18.324 -6.379 8.798 1.00 84.38 185 GLU A C 1
ATOM 1519 O O . GLU A 1 185 ? -19.018 -6.357 9.815 1.00 84.38 185 GLU A O 1
ATOM 1524 N N . SER A 1 186 ? -17.585 -5.333 8.419 1.00 81.56 186 SER A N 1
ATOM 1525 C CA . SER A 1 186 ? -17.561 -4.054 9.141 1.00 81.56 186 SER A CA 1
ATOM 1526 C C . SER A 1 186 ? -18.952 -3.415 9.172 1.00 81.56 186 SER A C 1
ATOM 1528 O O . SER A 1 186 ? -19.430 -3.029 10.236 1.00 81.56 186 SER A O 1
ATOM 1530 N N . SER A 1 187 ? -19.651 -3.394 8.033 1.00 81.94 187 SER A N 1
ATOM 1531 C CA . SER A 1 187 ? -21.015 -2.866 7.928 1.00 81.94 187 SER A CA 1
ATOM 1532 C C . SER A 1 187 ? -22.020 -3.671 8.765 1.00 81.94 187 SER A C 1
ATOM 1534 O O . SER A 1 187 ? -22.851 -3.096 9.477 1.00 81.94 187 SER A O 1
ATOM 1536 N N . ARG A 1 188 ? -21.909 -5.008 8.763 1.00 84.25 188 ARG A N 1
ATOM 1537 C CA . ARG A 1 188 ? -22.732 -5.898 9.597 1.00 84.25 188 ARG A CA 1
ATOM 1538 C C . ARG A 1 188 ? -22.514 -5.631 11.084 1.00 84.25 188 ARG A C 1
ATOM 1540 O O . ARG A 1 188 ? -23.483 -5.507 11.830 1.00 84.25 188 ARG A O 1
ATOM 1547 N N . LYS A 1 189 ? -21.257 -5.504 11.511 1.00 82.69 189 LYS A N 1
ATOM 1548 C CA . LYS A 1 189 ? -20.894 -5.166 12.894 1.00 82.69 189 LYS A CA 1
ATOM 1549 C C . LYS A 1 189 ? -21.397 -3.789 13.309 1.00 82.69 189 LYS A C 1
ATOM 1551 O O . LYS A 1 189 ? -21.960 -3.657 14.391 1.00 82.69 189 LYS A O 1
ATOM 1556 N N . GLY A 1 190 ? -21.242 -2.787 12.447 1.00 84.19 190 GLY A N 1
ATOM 1557 C CA . GLY A 1 190 ? -21.766 -1.442 12.670 1.00 84.19 190 GLY A CA 1
ATOM 1558 C C . GLY A 1 190 ? -23.282 -1.427 12.856 1.00 84.19 190 GLY A C 1
ATOM 1559 O O . GLY A 1 190 ? -23.793 -0.803 13.785 1.00 84.19 190 GLY A O 1
ATOM 1560 N N . THR A 1 191 ? -23.996 -2.183 12.018 1.00 85.19 191 THR A N 1
ATOM 1561 C CA . THR A 1 191 ? -25.452 -2.365 12.124 1.00 85.19 191 THR A CA 1
ATOM 1562 C C . THR A 1 191 ? -25.831 -3.058 13.433 1.00 85.19 191 THR A C 1
ATOM 1564 O O . THR A 1 191 ? -26.674 -2.554 14.167 1.00 85.19 191 THR A O 1
ATOM 1567 N N . LEU A 1 192 ? -25.150 -4.153 13.787 1.00 85.81 192 LEU A N 1
ATOM 1568 C CA . LEU A 1 192 ? -25.388 -4.875 15.039 1.00 85.81 192 LEU A CA 1
ATOM 1569 C C . LEU A 1 192 ? -25.168 -3.992 16.276 1.00 85.81 192 LEU A C 1
ATOM 1571 O O . LEU A 1 192 ? -25.964 -4.039 17.214 1.00 85.81 192 LEU A O 1
ATOM 1575 N N . LEU A 1 193 ? -24.099 -3.190 16.280 1.00 86.06 193 LEU A N 1
ATOM 1576 C CA . LEU A 1 193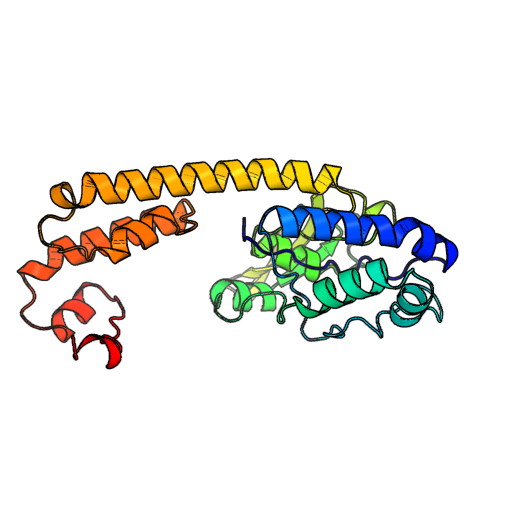 ? -23.806 -2.242 17.353 1.00 86.06 193 LEU A CA 1
ATOM 1577 C C . LEU A 1 193 ? -24.924 -1.206 17.471 1.00 86.06 193 LEU A C 1
ATOM 1579 O O . LEU A 1 193 ? -25.410 -0.953 18.573 1.00 86.06 193 LEU A O 1
ATOM 1583 N N . TRP A 1 194 ? -25.374 -0.650 16.343 1.00 88.94 194 TRP A N 1
ATOM 1584 C CA . TRP A 1 194 ? -26.490 0.290 16.332 1.00 88.94 194 TRP A CA 1
ATOM 1585 C C . TRP A 1 194 ? -27.779 -0.341 16.865 1.00 88.94 194 TRP A C 1
ATOM 1587 O O . TRP A 1 194 ? -28.450 0.265 17.699 1.00 88.94 194 TRP A O 1
ATOM 1597 N N . ASP A 1 195 ? -28.121 -1.552 16.438 1.00 89.00 195 ASP A N 1
ATOM 1598 C CA . ASP A 1 195 ? -29.368 -2.212 16.831 1.00 89.00 195 ASP A CA 1
ATOM 1599 C C . ASP A 1 195 ? -29.389 -2.566 18.324 1.00 89.00 195 ASP A C 1
ATOM 1601 O O . ASP A 1 195 ? -30.408 -2.386 18.992 1.00 89.00 195 ASP A O 1
ATOM 1605 N N . LYS A 1 196 ? -28.249 -2.989 18.881 1.00 89.00 196 LYS A N 1
ATOM 1606 C CA . LYS A 1 196 ? -28.124 -3.333 20.305 1.00 89.00 196 LYS A CA 1
ATOM 1607 C C . LYS A 1 196 ? -27.936 -2.137 21.234 1.00 89.00 196 LYS A C 1
ATOM 1609 O O . LYS A 1 196 ? -27.990 -2.316 22.450 1.00 89.00 196 LYS A O 1
ATOM 1614 N N . ARG A 1 197 ? -27.733 -0.927 20.704 1.00 91.88 197 ARG A N 1
ATOM 1615 C CA . ARG A 1 197 ? -27.266 0.228 21.490 1.00 91.88 197 ARG A CA 1
ATOM 1616 C C . ARG A 1 197 ? -28.121 0.533 22.726 1.00 91.88 197 ARG A C 1
ATOM 1618 O O . ARG A 1 197 ? -27.573 0.760 23.792 1.00 91.88 197 ARG A O 1
ATOM 1625 N N . ASN A 1 198 ? -29.448 0.464 22.605 1.00 89.38 198 ASN A N 1
ATOM 1626 C CA . ASN A 1 198 ? -30.368 0.791 23.702 1.00 89.38 198 ASN A CA 1
ATOM 1627 C C . ASN A 1 198 ? -30.416 -0.300 24.785 1.00 89.38 198 ASN A C 1
ATOM 1629 O O . ASN A 1 198 ? -30.857 -0.034 25.897 1.00 89.38 198 ASN A O 1
ATOM 1633 N N . ILE A 1 199 ? -30.011 -1.526 24.444 1.00 91.12 199 ILE A N 1
ATOM 1634 C CA . ILE A 1 199 ? -29.993 -2.671 25.361 1.00 91.12 199 ILE A CA 1
ATOM 1635 C C . ILE A 1 199 ? -28.641 -2.731 26.076 1.00 91.12 199 ILE A C 1
ATOM 1637 O O . ILE A 1 199 ? -28.583 -2.898 27.288 1.00 91.12 199 ILE A O 1
ATOM 1641 N N . GLU A 1 200 ? -27.550 -2.591 25.324 1.00 90.88 200 GLU A N 1
ATOM 1642 C CA . GLU A 1 200 ? -26.185 -2.779 25.830 1.00 90.88 200 GLU A CA 1
ATOM 1643 C C . GLU A 1 200 ? -25.603 -1.524 26.484 1.00 90.88 200 GLU A C 1
ATOM 1645 O O . GLU A 1 200 ? -24.711 -1.642 27.330 1.00 90.88 200 GLU A O 1
ATOM 1650 N N . PHE A 1 201 ? -26.105 -0.346 26.091 1.00 92.88 201 PHE A N 1
ATOM 1651 C CA . PHE A 1 201 ? -25.640 0.965 26.537 1.00 92.88 201 PHE A CA 1
ATOM 1652 C C . PHE A 1 201 ? -26.815 1.861 26.970 1.00 92.88 201 PHE A C 1
ATOM 1654 O O . PHE A 1 201 ? -27.022 2.951 26.436 1.00 92.88 201 PHE A O 1
ATOM 1661 N N . SER A 1 202 ? -27.615 1.391 27.931 1.00 91.62 202 SER A N 1
ATOM 1662 C CA . SER A 1 202 ? -28.842 2.060 28.394 1.00 91.62 202 SER A CA 1
ATOM 1663 C C . SER A 1 202 ? -28.635 3.464 28.974 1.00 91.62 202 SER A C 1
ATOM 1665 O O . SER A 1 202 ? -29.579 4.250 29.010 1.00 91.62 202 SER A O 1
ATOM 1667 N N . ASN A 1 203 ? -27.423 3.786 29.430 1.00 91.44 203 ASN A N 1
ATOM 1668 C CA . ASN A 1 203 ? -27.087 5.085 30.014 1.00 91.44 203 ASN A CA 1
ATOM 1669 C C . ASN A 1 203 ? -26.550 6.080 28.971 1.00 91.44 203 ASN A C 1
ATOM 1671 O O . ASN A 1 203 ? -26.249 7.222 29.316 1.00 91.44 203 ASN A O 1
ATOM 1675 N N . LEU A 1 204 ? -26.404 5.666 27.705 1.00 90.69 204 LEU A N 1
ATOM 1676 C CA . LEU A 1 204 ? -25.888 6.505 26.625 1.00 90.69 204 LEU A CA 1
ATOM 1677 C C . LEU A 1 204 ? -26.999 6.934 25.666 1.00 90.69 204 LEU A C 1
ATOM 1679 O O . LEU A 1 204 ? -27.813 6.130 25.212 1.00 90.69 204 LEU A O 1
ATOM 1683 N N . ILE A 1 205 ? -26.977 8.212 25.288 1.00 88.88 205 ILE A N 1
ATOM 1684 C CA . ILE A 1 205 ? -27.844 8.763 24.245 1.00 88.88 205 ILE A CA 1
ATOM 1685 C C . ILE A 1 205 ? -27.020 8.907 22.969 1.00 88.88 205 ILE A C 1
ATOM 1687 O O . ILE A 1 205 ? -26.043 9.651 22.924 1.00 88.88 205 ILE A O 1
ATOM 1691 N N . PHE A 1 206 ? -27.426 8.202 21.915 1.00 88.50 206 PHE A N 1
ATOM 1692 C CA . PHE A 1 206 ? -26.771 8.266 20.610 1.00 88.50 206 PHE A CA 1
ATOM 1693 C C . PHE A 1 206 ? -27.478 9.277 19.708 1.00 88.50 206 PHE A C 1
ATOM 1695 O O . PHE A 1 206 ? -28.687 9.171 19.487 1.00 88.50 206 PHE A O 1
ATOM 1702 N N . CYS A 1 207 ? -26.730 10.228 19.147 1.00 85.19 207 CYS A N 1
ATOM 1703 C CA . CYS A 1 207 ? -27.280 11.189 18.195 1.00 85.19 207 CYS A CA 1
ATOM 1704 C C . CYS A 1 207 ? -27.559 10.534 16.827 1.00 85.19 207 CYS A C 1
ATOM 1706 O O . CYS A 1 207 ? -27.073 9.443 16.514 1.00 85.19 207 CYS A O 1
ATOM 1708 N N . ASN A 1 208 ? -28.346 11.204 15.981 1.00 77.75 208 ASN A N 1
ATOM 1709 C CA . ASN A 1 208 ? -28.733 10.667 14.669 1.00 77.75 208 ASN A CA 1
ATOM 1710 C C . ASN A 1 208 ? -27.532 10.409 13.742 1.00 77.75 208 ASN A C 1
ATOM 1712 O O . ASN A 1 208 ? -27.563 9.473 12.937 1.00 77.75 208 ASN A O 1
ATOM 1716 N N . ASP A 1 209 ? -26.458 11.185 13.884 1.00 81.94 209 ASP A N 1
ATOM 1717 C CA . ASP A 1 209 ? -25.240 11.009 13.092 1.00 81.94 209 ASP A CA 1
ATOM 1718 C C . ASP A 1 209 ? -24.440 9.766 13.509 1.00 81.94 209 ASP A C 1
ATOM 1720 O O . ASP A 1 209 ? -23.764 9.166 12.669 1.00 81.94 209 ASP A O 1
ATOM 1724 N N . CYS A 1 210 ? -24.600 9.279 14.749 1.00 82.06 210 CYS A N 1
ATOM 1725 C CA . CYS A 1 210 ? -23.966 8.039 15.204 1.00 82.06 210 CYS A CA 1
ATOM 1726 C C . CYS A 1 210 ? -24.360 6.838 14.336 1.00 82.06 210 CYS A C 1
ATOM 1728 O O . CYS A 1 210 ? -23.519 5.979 14.088 1.00 82.06 210 CYS A O 1
ATOM 1730 N N . LYS A 1 211 ? -25.597 6.786 13.815 1.00 81.62 211 LYS A N 1
ATOM 1731 C CA . LYS A 1 211 ? -26.030 5.692 12.930 1.00 81.62 211 LYS A CA 1
ATOM 1732 C C . LYS A 1 211 ? -25.175 5.626 11.673 1.00 81.62 211 LYS A C 1
ATOM 1734 O O . LYS A 1 211 ? -24.684 4.557 11.310 1.00 81.62 211 LYS A O 1
ATOM 1739 N N . LYS A 1 212 ? -25.013 6.769 11.002 1.00 78.50 212 LYS A N 1
ATOM 1740 C CA . LYS A 1 212 ? -24.195 6.877 9.789 1.00 78.50 212 LYS A CA 1
ATOM 1741 C C . LYS A 1 212 ? -22.743 6.557 10.110 1.00 78.50 212 LYS A C 1
ATOM 1743 O O . LYS A 1 212 ? -22.124 5.809 9.369 1.00 78.50 212 LYS A O 1
ATOM 1748 N N . ASN A 1 213 ? -22.231 7.046 11.236 1.00 78.50 213 ASN A N 1
ATOM 1749 C CA . ASN A 1 213 ? -20.857 6.777 11.640 1.00 78.50 213 ASN A CA 1
ATOM 1750 C C . ASN A 1 213 ? -20.636 5.282 11.899 1.00 78.50 213 ASN A C 1
ATOM 1752 O O . ASN A 1 213 ? -19.766 4.698 11.273 1.00 78.50 213 ASN A O 1
ATOM 1756 N N . PHE A 1 214 ? -21.456 4.604 12.702 1.00 79.31 214 PHE A N 1
ATOM 1757 C CA . PHE A 1 214 ? -21.262 3.169 12.949 1.00 79.31 214 PHE A CA 1
ATOM 1758 C C . PHE A 1 214 ? -21.402 2.309 11.696 1.00 79.31 214 PHE A C 1
ATOM 1760 O O . PHE A 1 214 ? -20.676 1.333 11.553 1.00 79.31 214 PHE A O 1
ATOM 1767 N N . THR A 1 215 ? -22.309 2.668 10.786 1.00 70.56 215 THR A N 1
ATOM 1768 C CA . THR A 1 215 ? -22.546 1.895 9.556 1.00 70.56 215 THR A CA 1
ATOM 1769 C C . THR A 1 215 ? -21.525 2.169 8.449 1.00 70.56 215 THR A C 1
ATOM 1771 O O . THR A 1 215 ? -21.295 1.279 7.631 1.00 70.56 215 THR A O 1
ATOM 1774 N N . ASN A 1 216 ? -20.897 3.351 8.440 1.00 67.50 216 ASN A N 1
ATOM 1775 C CA . ASN A 1 216 ? -19.893 3.752 7.446 1.00 67.50 216 ASN A CA 1
ATOM 1776 C C . ASN A 1 216 ? -18.446 3.636 7.939 1.00 67.50 216 ASN A C 1
ATOM 1778 O O . ASN A 1 216 ? -17.528 3.730 7.129 1.00 67.50 216 ASN A O 1
ATOM 1782 N N . LEU A 1 217 ? -18.215 3.472 9.243 1.00 66.19 217 LEU A N 1
ATOM 1783 C CA . LEU A 1 217 ? -16.877 3.232 9.763 1.00 66.19 217 LEU A CA 1
ATOM 1784 C C . LEU A 1 217 ? -16.362 1.893 9.215 1.00 66.19 217 LEU A C 1
ATOM 1786 O O . LEU A 1 217 ? -17.019 0.855 9.328 1.00 66.19 217 LEU A O 1
ATOM 1790 N N . SER A 1 218 ? -15.146 1.905 8.675 1.00 62.06 218 SER A N 1
ATOM 1791 C CA . SER A 1 218 ? -14.376 0.695 8.378 1.00 62.06 218 SER A CA 1
ATOM 1792 C C . SER A 1 218 ? -13.908 0.066 9.698 1.00 62.06 218 SER A C 1
ATOM 1794 O O . SER A 1 218 ? -12.747 0.163 10.095 1.00 62.06 218 SER A O 1
ATOM 1796 N N . ILE A 1 219 ? -14.849 -0.524 10.442 1.00 61.56 219 ILE A N 1
ATOM 1797 C CA . ILE A 1 219 ? -14.595 -1.126 11.749 1.00 61.56 219 ILE A CA 1
ATOM 1798 C C . ILE A 1 219 ? -13.982 -2.520 11.560 1.00 61.56 219 ILE A C 1
ATOM 1800 O O . ILE A 1 219 ? -14.679 -3.537 11.503 1.00 61.56 219 ILE A O 1
ATOM 1804 N N . ASN A 1 220 ? -12.650 -2.585 11.525 1.00 60.91 220 ASN A N 1
ATOM 1805 C CA . ASN A 1 220 ? -11.947 -3.862 11.624 1.00 60.91 220 ASN A CA 1
ATOM 1806 C C . ASN A 1 220 ? -12.213 -4.536 12.997 1.00 60.91 220 ASN A C 1
ATOM 1808 O O . ASN A 1 220 ? -12.780 -3.945 13.917 1.00 60.91 220 ASN A O 1
ATOM 1812 N N . ARG A 1 221 ? -11.823 -5.807 13.165 1.00 57.16 221 ARG A N 1
ATOM 1813 C CA . ARG A 1 221 ? -12.122 -6.565 14.397 1.00 57.16 221 ARG A CA 1
ATOM 1814 C C . ARG A 1 221 ? -11.531 -5.932 15.666 1.00 57.16 221 ARG A C 1
ATOM 1816 O O . ARG A 1 221 ? -12.214 -5.940 16.686 1.00 57.16 221 ARG A O 1
ATOM 1823 N N . ALA A 1 222 ? -10.307 -5.412 15.606 1.00 59.94 222 ALA A N 1
ATOM 1824 C CA . ALA A 1 222 ? -9.651 -4.785 16.753 1.00 59.94 222 ALA A CA 1
ATOM 1825 C C . ALA A 1 222 ? -10.362 -3.480 17.142 1.00 59.94 222 ALA A C 1
ATOM 1827 O O . ALA A 1 222 ? -10.767 -3.318 18.292 1.00 59.94 222 ALA A O 1
ATOM 1828 N N . ASN A 1 223 ? -10.640 -2.629 16.153 1.00 69.00 223 ASN A N 1
ATOM 1829 C CA . ASN A 1 223 ? -11.343 -1.362 16.333 1.00 69.00 223 ASN A CA 1
ATOM 1830 C C . ASN A 1 223 ? -12.776 -1.575 16.836 1.00 69.00 223 ASN A C 1
ATOM 1832 O O . ASN A 1 223 ? -13.258 -0.788 17.643 1.00 69.00 223 ASN A O 1
ATOM 1836 N N . TYR A 1 224 ? -13.451 -2.653 16.415 1.00 73.94 224 TYR A N 1
ATOM 1837 C CA . TYR A 1 224 ? -14.784 -2.995 16.921 1.00 73.94 224 TYR A CA 1
ATOM 1838 C C . TYR A 1 224 ? -14.750 -3.285 18.416 1.00 73.94 224 TYR A C 1
ATOM 1840 O O . TYR A 1 224 ? -15.547 -2.733 19.166 1.00 73.94 224 TYR A O 1
ATOM 1848 N N . ASN A 1 225 ? -13.823 -4.143 18.847 1.00 75.12 225 ASN A N 1
ATOM 1849 C CA . ASN A 1 225 ? -13.697 -4.510 20.252 1.00 75.12 225 ASN A CA 1
ATOM 1850 C C . ASN A 1 225 ? -13.302 -3.301 21.101 1.00 75.12 225 ASN A C 1
ATOM 1852 O O . ASN A 1 225 ? -13.856 -3.109 22.178 1.00 75.12 225 ASN A O 1
ATOM 1856 N N . GLN A 1 226 ? -12.389 -2.464 20.606 1.00 79.75 226 GLN A N 1
ATOM 1857 C CA . GLN A 1 226 ? -11.995 -1.242 21.298 1.00 79.75 226 GLN A CA 1
ATOM 1858 C C . GLN A 1 226 ? -13.163 -0.258 21.408 1.00 79.75 226 GLN A C 1
ATOM 1860 O O . GLN A 1 226 ? -13.445 0.228 22.498 1.00 79.75 226 GLN A O 1
ATOM 1865 N N . LEU A 1 227 ? -13.890 -0.010 20.314 1.00 84.44 227 LEU A N 1
ATOM 1866 C CA . LEU A 1 227 ? -15.085 0.833 20.323 1.00 84.44 227 LEU A CA 1
ATOM 1867 C C . LEU A 1 227 ? -16.136 0.290 21.296 1.00 84.44 227 LEU A C 1
ATOM 1869 O O . LEU A 1 227 ? -16.671 1.045 22.100 1.00 84.44 227 LEU A O 1
ATOM 1873 N N . TRP A 1 228 ? -16.402 -1.015 21.253 1.00 85.56 228 TRP A N 1
ATOM 1874 C CA . TRP A 1 228 ? -17.340 -1.677 22.153 1.00 85.56 228 TRP A CA 1
ATOM 1875 C C . TRP A 1 228 ? -16.936 -1.509 23.619 1.00 85.56 228 TRP A C 1
ATOM 1877 O O . TRP A 1 228 ? -17.756 -1.098 24.436 1.00 85.56 228 TRP A O 1
ATOM 1887 N N . ASN A 1 229 ? -15.671 -1.776 23.945 1.00 85.69 229 ASN A N 1
ATOM 1888 C CA . ASN A 1 229 ? -15.141 -1.636 25.299 1.00 85.69 229 ASN A CA 1
ATOM 1889 C C . ASN A 1 229 ? -15.201 -0.183 25.775 1.00 85.69 229 ASN A C 1
ATOM 1891 O O . ASN A 1 229 ? -15.620 0.062 26.900 1.00 85.69 229 ASN A O 1
ATOM 1895 N N . ASN A 1 230 ? -14.856 0.777 24.915 1.00 88.94 230 ASN A N 1
ATOM 1896 C CA . ASN A 1 230 ? -14.932 2.200 25.238 1.00 88.94 230 ASN A CA 1
ATOM 1897 C C . ASN A 1 230 ? -16.380 2.639 25.498 1.00 88.94 230 ASN A C 1
ATOM 1899 O O . ASN A 1 230 ? -16.633 3.363 26.458 1.00 88.94 230 ASN A O 1
ATOM 1903 N N . LEU A 1 231 ? -17.338 2.178 24.686 1.00 90.31 231 LEU A N 1
ATOM 1904 C CA . LEU A 1 231 ? -18.763 2.454 24.895 1.00 90.31 231 LEU A CA 1
ATOM 1905 C C . LEU A 1 231 ? -19.288 1.799 26.176 1.00 90.31 231 LEU A C 1
ATOM 1907 O O . LEU A 1 231 ? -20.047 2.431 26.905 1.00 90.31 231 LEU A O 1
ATOM 1911 N N . LYS A 1 232 ? -18.862 0.567 26.482 1.00 89.69 232 LYS A N 1
ATOM 1912 C CA . LYS A 1 232 ? -19.225 -0.136 27.721 1.00 89.69 232 LYS A CA 1
ATOM 1913 C C . LYS A 1 232 ? -18.687 0.610 28.940 1.00 89.69 232 LYS A C 1
ATOM 1915 O O . LYS A 1 232 ? -19.446 0.954 29.836 1.00 89.69 232 LYS A O 1
ATOM 1920 N N . LEU A 1 233 ? -17.403 0.964 28.909 1.00 89.50 233 LEU A N 1
ATOM 1921 C CA . LEU A 1 233 ? -16.746 1.724 29.966 1.00 89.50 233 LEU A CA 1
ATOM 1922 C C . LEU A 1 233 ? -17.430 3.077 30.188 1.00 89.50 233 LEU A C 1
ATOM 1924 O O . LEU A 1 233 ? -17.666 3.465 31.330 1.00 89.50 233 LEU A O 1
ATOM 1928 N N . LEU A 1 234 ? -17.795 3.779 29.113 1.00 90.62 234 LEU A N 1
ATOM 1929 C CA . LEU A 1 234 ? -18.537 5.033 29.207 1.00 90.62 234 LEU A CA 1
ATOM 1930 C C . LEU A 1 234 ? -19.926 4.814 29.823 1.00 90.62 234 LEU A C 1
ATOM 1932 O O . LEU A 1 234 ? -20.283 5.511 30.768 1.00 90.62 234 LEU A O 1
ATOM 1936 N N . ASN A 1 235 ? -20.683 3.832 29.330 1.00 91.25 235 ASN A N 1
ATOM 1937 C CA . ASN A 1 235 ? -22.019 3.500 29.822 1.00 91.25 235 ASN A CA 1
ATOM 1938 C C . ASN A 1 235 ? -22.036 3.174 31.321 1.00 91.25 235 ASN A C 1
ATOM 1940 O O . ASN A 1 235 ? -22.934 3.617 32.037 1.00 91.25 235 ASN A O 1
ATOM 1944 N N . ASP A 1 236 ? -21.050 2.412 31.783 1.00 90.12 236 ASP A N 1
ATOM 1945 C CA . ASP A 1 236 ? -21.005 1.917 33.158 1.00 90.12 236 ASP A CA 1
ATOM 1946 C C . ASP A 1 236 ? -20.592 3.018 34.146 1.00 90.12 236 ASP A C 1
ATOM 1948 O O . ASP A 1 236 ? -20.996 2.994 35.304 1.00 90.12 236 ASP A O 1
ATOM 1952 N N . ASN A 1 237 ? -19.828 4.020 33.693 1.00 89.25 237 ASN A N 1
ATOM 1953 C CA . ASN A 1 237 ? -19.310 5.079 34.564 1.00 89.25 237 ASN A CA 1
ATOM 1954 C C . ASN A 1 237 ? -20.117 6.387 34.500 1.00 89.25 237 ASN A C 1
ATOM 1956 O O . ASN A 1 237 ? -20.024 7.202 35.422 1.00 89.25 237 ASN A O 1
ATOM 1960 N N . ILE A 1 238 ? -20.897 6.627 33.436 1.00 87.81 238 ILE A N 1
ATOM 1961 C CA . ILE A 1 238 ? -21.553 7.929 33.219 1.00 87.81 238 ILE A CA 1
ATOM 1962 C C . ILE A 1 238 ? -22.594 8.260 34.295 1.00 87.81 238 ILE A C 1
ATOM 1964 O O . ILE A 1 238 ? -22.698 9.415 34.698 1.00 87.81 238 ILE A O 1
ATOM 1968 N N . SER A 1 239 ? -23.298 7.259 34.831 1.00 81.75 239 SER A N 1
ATOM 1969 C CA . SER A 1 239 ? -24.291 7.436 35.900 1.00 81.75 239 SER A CA 1
ATOM 1970 C C . SER A 1 239 ? -23.681 7.859 37.240 1.00 81.75 2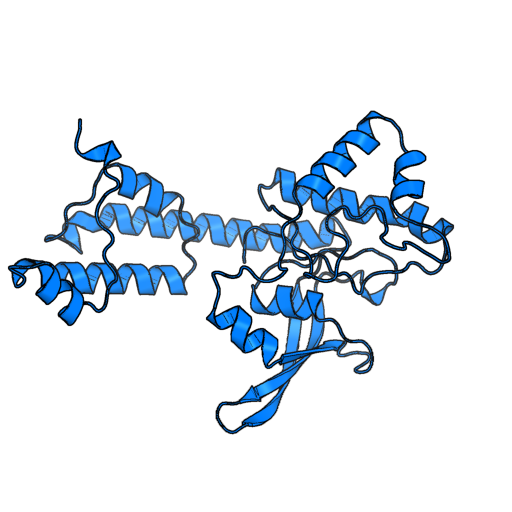39 SER A C 1
ATOM 1972 O O . SER A 1 239 ? -24.354 8.487 38.053 1.00 81.75 239 SER A O 1
ATOM 1974 N N . GLU A 1 240 ? -22.406 7.545 37.479 1.00 79.75 240 GLU A N 1
ATOM 1975 C CA . GLU A 1 240 ? -21.688 7.878 38.719 1.00 79.75 240 GLU A CA 1
ATOM 1976 C C . GLU A 1 240 ? -20.852 9.166 38.603 1.00 79.75 240 GLU A C 1
ATOM 1978 O O . GLU A 1 240 ? -20.196 9.612 39.562 1.00 79.75 240 GLU A O 1
ATOM 1983 N N . CYS A 1 241 ? -20.847 9.775 37.416 1.00 81.25 241 CYS A N 1
ATOM 1984 C CA . CYS A 1 241 ? -20.067 10.960 37.108 1.00 81.25 241 CYS A CA 1
ATOM 1985 C C . CYS A 1 241 ? -20.929 12.218 37.140 1.00 81.25 241 CYS A C 1
ATOM 1987 O O . CYS A 1 241 ? -21.863 12.394 36.373 1.00 81.25 241 CYS A O 1
ATOM 1989 N N . ASN A 1 242 ? -20.543 13.146 38.008 1.00 80.00 242 ASN A N 1
ATOM 1990 C CA . ASN A 1 242 ? -21.134 14.476 38.137 1.00 80.00 242 ASN A CA 1
ATOM 1991 C C . ASN A 1 242 ? -20.285 15.571 37.464 1.00 80.00 242 ASN A C 1
ATOM 1993 O O . ASN A 1 242 ? -20.588 16.753 37.592 1.00 80.00 242 ASN A O 1
ATOM 1997 N N . SER A 1 243 ? -19.188 15.197 36.796 1.00 80.94 243 SER A N 1
ATOM 1998 C CA . SER A 1 243 ? -18.355 16.113 36.011 1.00 80.94 243 SER A CA 1
ATOM 1999 C C . SER A 1 243 ? -17.529 15.380 34.953 1.00 80.94 243 SER A C 1
ATOM 2001 O O . SER A 1 243 ? -17.068 14.255 35.177 1.00 80.94 243 SER A O 1
ATOM 2003 N N . ASP A 1 244 ? -17.231 16.073 33.854 1.00 78.25 244 ASP A N 1
ATOM 2004 C CA . ASP A 1 244 ? -16.407 15.554 32.754 1.00 78.25 244 ASP A CA 1
ATOM 2005 C C . ASP A 1 244 ? -14.981 15.218 33.198 1.00 78.25 244 ASP A C 1
ATOM 2007 O O . ASP A 1 244 ? -14.380 14.266 32.709 1.00 78.25 244 ASP A O 1
ATOM 2011 N N . LYS A 1 245 ? -14.429 15.954 34.173 1.00 79.12 245 LYS A N 1
ATOM 2012 C CA . LYS A 1 245 ? -13.099 15.665 34.739 1.00 79.12 245 LYS A CA 1
ATOM 2013 C C . LYS A 1 245 ? -13.060 14.303 35.431 1.00 79.12 245 LYS A C 1
ATOM 2015 O O . LYS A 1 245 ? -12.081 13.571 35.284 1.00 79.12 245 LYS A O 1
ATOM 2020 N N . LYS A 1 246 ? -14.116 13.956 36.174 1.00 81.06 246 LYS A N 1
ATOM 2021 C CA . LYS A 1 246 ? -14.234 12.651 36.839 1.00 81.06 246 LYS A CA 1
ATOM 2022 C C . LYS A 1 246 ? -14.407 11.537 35.805 1.00 81.06 246 LYS A C 1
ATOM 2024 O O . LYS A 1 246 ? -13.730 10.517 35.903 1.00 81.06 246 LYS A O 1
ATOM 2029 N N . LEU A 1 247 ? -15.217 11.783 34.776 1.00 81.25 247 LEU A N 1
ATOM 2030 C CA . LEU A 1 247 ? -15.433 10.836 33.685 1.00 81.25 247 LEU A CA 1
ATOM 2031 C C . LEU A 1 247 ? -14.153 10.588 32.871 1.00 81.25 247 LEU A C 1
ATOM 2033 O O . LEU A 1 247 ? -13.816 9.435 32.612 1.00 81.25 247 LEU A O 1
ATOM 2037 N N . LYS A 1 248 ? -13.380 11.636 32.542 1.00 82.12 248 LYS A N 1
ATOM 2038 C CA . LYS A 1 248 ? -12.064 11.508 31.881 1.00 82.12 248 LYS A CA 1
ATOM 2039 C C . LYS A 1 248 ? -11.101 10.674 32.716 1.00 82.12 248 LYS A C 1
ATOM 2041 O O . LYS A 1 248 ? -10.419 9.811 32.181 1.00 82.12 248 LYS A O 1
ATOM 2046 N N . LYS A 1 249 ? -11.066 10.895 34.034 1.00 81.69 249 LYS A N 1
ATOM 2047 C CA . LYS A 1 249 ? -10.182 10.149 34.938 1.00 81.69 249 LYS A CA 1
ATOM 2048 C C . LYS A 1 249 ? -10.528 8.656 35.000 1.00 81.69 249 LYS A C 1
ATOM 2050 O O . LYS A 1 249 ? -9.618 7.839 35.070 1.00 81.69 249 LYS A O 1
ATOM 2055 N N . LEU A 1 250 ? -11.816 8.312 34.989 1.00 79.88 250 LEU A N 1
ATOM 2056 C CA . LEU A 1 250 ? -12.281 6.923 35.077 1.00 79.88 250 LEU A CA 1
ATOM 2057 C C . LEU A 1 250 ? -12.175 6.177 33.746 1.00 79.88 250 LEU A C 1
ATOM 2059 O O . LEU A 1 250 ? -11.805 5.009 33.723 1.00 79.88 250 LEU A O 1
ATOM 2063 N N . THR A 1 251 ? -12.481 6.854 32.642 1.00 80.62 251 THR A N 1
ATOM 2064 C CA . THR A 1 251 ? -12.529 6.223 31.316 1.00 80.62 251 THR A CA 1
ATOM 2065 C C . THR A 1 251 ? -11.207 6.305 30.556 1.00 80.62 251 THR A C 1
ATOM 2067 O O . THR A 1 251 ? -11.006 5.548 29.614 1.00 80.62 251 THR A O 1
ATOM 2070 N N . GLN A 1 252 ? -10.318 7.231 30.937 1.00 80.62 252 GLN A N 1
ATOM 2071 C CA . GLN A 1 252 ? -9.103 7.594 30.192 1.00 80.62 252 GLN A CA 1
ATOM 2072 C C . GLN A 1 252 ? -9.378 8.026 28.737 1.00 80.62 252 GLN A C 1
ATOM 2074 O O . GLN A 1 252 ? -8.468 8.082 27.914 1.00 80.62 252 GLN A O 1
ATOM 2079 N N . LEU A 1 253 ? -10.633 8.356 28.411 1.00 79.12 253 LEU A N 1
ATOM 2080 C CA . LEU A 1 253 ? -11.030 8.815 27.087 1.00 79.12 253 LEU A CA 1
ATOM 2081 C C . LEU A 1 253 ? -10.789 10.321 26.944 1.00 79.12 253 LEU A C 1
ATOM 2083 O O . LEU A 1 253 ? -11.071 11.119 27.844 1.00 79.12 253 LEU A O 1
ATOM 2087 N N . ASN A 1 254 ? -10.319 10.723 25.766 1.00 74.94 254 ASN A N 1
ATOM 2088 C CA . ASN A 1 254 ? -10.186 12.127 25.403 1.00 74.94 254 ASN A CA 1
ATOM 2089 C C . ASN A 1 254 ? -11.506 12.644 24.823 1.00 74.94 254 ASN A C 1
ATOM 2091 O O . ASN A 1 254 ? -11.865 12.321 23.695 1.00 74.94 254 ASN A O 1
ATOM 2095 N N . PHE A 1 255 ? -12.219 13.470 25.588 1.00 71.75 255 PHE A N 1
ATOM 2096 C CA . PHE A 1 255 ? -13.389 14.203 25.091 1.00 71.75 255 PHE A CA 1
ATOM 2097 C C . PHE A 1 255 ? -12.971 15.566 24.534 1.00 71.75 255 PHE A C 1
ATOM 2099 O O . PHE A 1 255 ? -12.289 16.332 25.229 1.00 71.75 255 PHE A O 1
ATOM 2106 N N . THR A 1 256 ? -13.410 15.861 23.313 1.00 66.06 256 THR A N 1
ATOM 2107 C CA . THR A 1 256 ? -13.370 17.189 22.694 1.00 66.06 256 THR A CA 1
ATOM 2108 C C . THR A 1 256 ? -14.738 17.843 22.828 1.00 66.06 256 THR A C 1
ATOM 2110 O O . THR A 1 256 ? -15.746 17.187 22.564 1.00 66.06 256 THR A O 1
ATOM 2113 N N . ASP A 1 257 ? -14.780 19.122 23.196 1.00 55.56 257 ASP A N 1
ATOM 2114 C CA . ASP A 1 257 ? -16.029 19.885 23.163 1.00 55.56 257 ASP A CA 1
ATOM 2115 C C . ASP A 1 257 ? -16.554 20.000 21.724 1.00 55.56 257 ASP A C 1
ATOM 2117 O O . ASP A 1 257 ? -15.779 20.039 20.763 1.00 55.56 257 ASP A O 1
ATOM 2121 N N . GLU A 1 258 ? -17.878 20.066 21.569 1.00 50.69 258 GLU A N 1
ATOM 2122 C CA . GLU A 1 258 ? -18.511 20.317 20.274 1.00 50.69 258 GLU A CA 1
ATOM 2123 C C . GLU A 1 258 ? -17.956 21.583 19.607 1.00 50.69 258 GLU A C 1
ATOM 2125 O O . GLU A 1 258 ? -17.767 22.623 20.247 1.00 50.69 258 GLU A O 1
ATOM 2130 N N . SER A 1 259 ? -17.772 21.513 18.284 1.00 44.97 259 SER A N 1
ATOM 2131 C CA . SER A 1 259 ? -17.532 22.691 17.451 1.00 44.97 259 SER A CA 1
ATOM 2132 C C . SER A 1 259 ? -18.615 23.737 17.722 1.00 44.97 259 SER A C 1
ATOM 2134 O O . SER A 1 259 ? -19.810 23.445 17.651 1.00 44.97 259 SER A O 1
ATOM 2136 N N . SER A 1 260 ? -18.199 24.980 17.963 1.00 42.59 260 SER A N 1
ATOM 2137 C CA . SER A 1 260 ? -19.065 26.142 18.209 1.00 42.59 260 SER A CA 1
ATOM 2138 C C . SER A 1 260 ? -20.149 26.372 17.145 1.00 42.59 260 SER A C 1
ATOM 2140 O O . SER A 1 260 ? -21.100 27.096 17.406 1.00 42.59 260 SER A O 1
ATOM 2142 N N . ARG A 1 261 ? -20.068 25.714 15.980 1.00 43.78 261 ARG A N 1
ATOM 2143 C CA . ARG A 1 261 ? -21.083 25.755 14.914 1.00 43.78 261 ARG A CA 1
ATOM 2144 C C . ARG A 1 261 ? -22.389 25.012 15.221 1.00 43.78 261 ARG A C 1
ATOM 2146 O O . ARG A 1 261 ? -23.366 25.247 14.519 1.00 43.78 261 ARG A O 1
ATOM 2153 N N . VAL A 1 262 ? -22.419 24.106 16.201 1.00 48.94 262 VAL A N 1
ATOM 2154 C CA . VAL A 1 262 ? -23.621 23.298 16.514 1.00 48.94 262 VAL A CA 1
ATOM 2155 C C . VAL A 1 262 ? -24.460 23.918 17.636 1.00 48.94 262 VAL A C 1
ATOM 2157 O O . VAL A 1 262 ? -25.663 23.696 17.689 1.00 48.94 262 VAL A O 1
ATOM 2160 N N . LYS A 1 263 ? -23.866 24.782 18.470 1.00 42.84 263 LYS A N 1
ATOM 2161 C CA . LYS A 1 263 ? -24.541 25.422 19.614 1.00 42.84 263 LYS A CA 1
ATOM 2162 C C . LYS A 1 263 ? -25.558 26.513 19.238 1.00 42.84 263 LYS A C 1
ATOM 2164 O O . LYS A 1 263 ? -26.241 27.015 20.121 1.00 42.84 263 LYS A O 1
ATOM 2169 N N . GLU A 1 264 ? -25.663 26.879 17.959 1.00 33.78 264 GLU A N 1
ATOM 2170 C CA . GLU A 1 264 ? -26.554 27.943 17.459 1.00 33.78 264 GLU A CA 1
ATOM 2171 C C . GLU A 1 264 ? -27.766 27.425 16.652 1.00 33.78 264 GLU A C 1
ATOM 2173 O O . GLU A 1 264 ? -28.349 28.178 15.871 1.00 33.78 264 GLU A O 1
ATOM 2178 N N . LYS A 1 265 ? -28.168 26.157 16.810 1.00 34.25 265 LYS A N 1
ATOM 2179 C CA . LYS A 1 265 ? -29.412 25.634 16.215 1.00 34.25 265 LYS A CA 1
ATOM 2180 C C . LYS A 1 265 ? -30.416 25.159 17.249 1.00 34.25 265 LYS A C 1
ATOM 2182 O O . LYS A 1 265 ? -29.998 24.445 18.182 1.00 34.25 265 LYS A O 1
#

Organism: Desulfobacula toluolica (strain DSM 7467 / Tol2) (NCBI:txid651182)

Nearest PDB structures (foldseek):
  6ey4-assembly1_A-2  TM=4.737E-01  e=1.251E+00  Flavobacterium johnsoniae
  3d2l-assembly1_A  TM=4.797E-01  e=1.114E+00  Exiguobacterium sibiricum 255-15
  5xyr-assembly1_A  TM=4.850E-01  e=3.971E+00  Streptococcus pyogenes
  4qyz-assembly1_A  TM=2.774E-01  e=2.103E+00  Escherichia coli K-12
  5udg-assembly1_A  TM=2.509E-01  e=2.501E+00  Bacillus subtilis

Solvent-accessible surface area (backbone atoms only — not comparable to full-atom values): 14365 Å² total; per-residue (Å²): 105,51,56,36,34,23,45,28,68,75,36,50,54,19,85,36,65,66,55,34,68,72,31,52,60,38,35,55,49,30,53,51,55,36,44,76,69,69,32,54,42,42,18,34,52,82,87,50,64,77,75,46,46,80,41,57,37,16,86,98,36,36,42,49,59,57,46,70,75,45,58,73,68,61,35,52,51,50,52,55,56,44,71,44,49,42,74,45,54,63,59,80,87,43,52,69,59,51,56,54,49,75,45,42,49,30,18,32,60,91,42,74,85,48,66,32,61,38,42,42,50,11,39,78,52,50,19,41,15,38,22,39,59,44,45,77,82,39,66,35,52,56,44,56,27,34,37,40,32,58,48,100,85,70,46,81,46,79,44,77,49,64,19,38,24,23,25,38,55,71,32,41,51,61,55,47,54,54,48,52,51,52,50,52,51,10,30,52,50,19,46,51,52,60,74,41,36,70,77,77,26,69,76,55,87,79,57,81,64,52,56,57,48,38,41,67,40,87,40,48,76,69,56,42,52,51,51,51,50,52,49,44,50,46,31,73,45,53,86,81,41,93,44,69,71,58,43,33,69,74,61,71,54,89,82,76,80,80,66,80,83,62,80,81,115

Mean predicted aligned error: 8.53 Å

Foldseek 3Di:
DALEEEEQLLLDAAADPVLLLVFVVQLVVQLVVSVVVSRDDYADAPPDDLQQQQRHRHVVDGPVNSLVPDDPVVSVVVSVNSNRYDDDSADPVPVVLVVFLVQKWKAAPVDRVHTGSRLVSQQSVVHEYEHTPSDVQQVDQKTKMWMWGQDPVRDTDIDIDIGGYDSGNVSSVVVVVVVVVLLVVQLVLLVVCVVCCCVQQVQDDDDPVSSVCSNVDSQGPVNSVVVSVLSNQLSVCVVVDPDPVVSCVRSVDDDDDDDPVVVPD

Radius of gyration: 22.59 Å; Cα contacts (8 Å, |Δi|>4): 412; chains: 1; bounding box: 51×42×65 Å

pLDDT: mean 87.85, std 11.6, range [33.78, 98.5]